Protein AF-A0A0D2AVP8-F1 (afdb_monomer)

Radius of gyration: 28.19 Å; Cα contacts (8 Å, |Δi|>4): 69; chains: 1; bounding box: 52×60×92 Å

Secondary structure (DSSP, 8-state):
-HHHHHHHHHHHHHHHHHHHHHHHHHHHHHHHTT-------SS--HHHHHHHHHHHHHHHHHHHHHHHGGGBPTTSS-----TT--SS-SSTTTTS------HHHHHHHHHHTPPBPP--HHHHHHHHHHHHHHHHHHHHHHHHHHHHHHHHHHHHHHHHHHHHHHHHHHHHHHHHHHHHHHHHHHHH------

Structure (mmCIF, N/CA/C/O backbone):
data_AF-A0A0D2AVP8-F1
#
_entry.id   AF-A0A0D2AVP8-F1
#
loop_
_atom_site.group_PDB
_atom_site.id
_atom_site.type_symbol
_atom_site.label_atom_id
_atom_site.label_alt_id
_atom_site.label_comp_id
_atom_site.label_asym_id
_atom_site.label_entity_id
_atom_site.label_seq_id
_atom_site.pdbx_PDB_ins_code
_atom_site.Cartn_x
_atom_site.Cartn_y
_atom_site.Cartn_z
_atom_site.occupancy
_atom_site.B_iso_or_equiv
_atom_site.auth_seq_id
_atom_site.auth_comp_id
_atom_site.auth_asym_id
_atom_site.auth_atom_id
_atom_site.pdbx_PDB_model_num
ATOM 1 N N . MET A 1 1 ? -10.005 7.333 13.919 1.00 68.12 1 MET A N 1
ATOM 2 C CA . MET A 1 1 ? -8.621 6.835 14.135 1.00 68.12 1 MET A CA 1
ATOM 3 C C . MET A 1 1 ? -8.500 5.366 13.749 1.00 68.12 1 MET A C 1
ATOM 5 O O . MET A 1 1 ? -7.744 5.089 12.833 1.00 68.12 1 MET A O 1
ATOM 9 N N . LEU A 1 2 ? -9.273 4.446 14.349 1.00 84.12 2 LEU A N 1
ATOM 10 C CA . LEU A 1 2 ? -9.348 3.046 13.882 1.00 84.12 2 LEU A CA 1
ATOM 11 C C . LEU A 1 2 ? -9.792 2.939 12.413 1.00 84.12 2 LEU A C 1
ATOM 13 O O . LEU A 1 2 ? -9.202 2.183 11.657 1.00 84.12 2 LEU A O 1
ATOM 17 N N . THR A 1 3 ? -10.739 3.782 11.997 1.00 85.25 3 THR A N 1
ATOM 18 C CA . THR A 1 3 ? -11.154 3.978 10.597 1.00 85.25 3 THR A CA 1
ATOM 19 C C . THR A 1 3 ? -9.988 4.269 9.654 1.00 85.25 3 THR A C 1
ATOM 21 O O . THR A 1 3 ? -9.894 3.672 8.591 1.00 85.25 3 THR A O 1
ATOM 24 N N . ASN A 1 4 ? -9.085 5.166 10.054 1.00 87.38 4 ASN A N 1
ATOM 25 C CA . ASN A 1 4 ? -7.966 5.599 9.220 1.00 87.38 4 ASN A CA 1
ATOM 26 C C . ASN A 1 4 ? -6.918 4.487 9.131 1.00 87.38 4 ASN A C 1
ATOM 28 O O . ASN A 1 4 ? -6.429 4.201 8.049 1.00 87.38 4 ASN A O 1
ATOM 32 N N . LEU A 1 5 ? -6.618 3.820 10.253 1.00 88.50 5 LEU A N 1
ATOM 33 C CA . LEU A 1 5 ? -5.702 2.676 10.274 1.00 88.50 5 LEU A CA 1
ATOM 34 C C . LEU A 1 5 ? -6.237 1.518 9.425 1.00 88.50 5 LEU A C 1
ATOM 36 O O . LEU A 1 5 ? -5.497 0.902 8.665 1.00 88.50 5 LEU A O 1
ATOM 40 N N . ARG A 1 6 ? -7.539 1.251 9.523 1.00 89.12 6 ARG A N 1
ATOM 41 C CA . ARG A 1 6 ? -8.232 0.289 8.676 1.00 89.12 6 ARG A CA 1
ATOM 42 C C . ARG A 1 6 ? -8.062 0.637 7.204 1.00 89.12 6 ARG A C 1
ATOM 44 O O . ARG A 1 6 ? -7.614 -0.204 6.435 1.00 89.12 6 ARG A O 1
ATOM 51 N N . GLN A 1 7 ? -8.414 1.864 6.833 1.00 88.31 7 GLN A N 1
ATOM 52 C CA . GLN A 1 7 ? -8.298 2.350 5.466 1.00 88.31 7 GLN A CA 1
ATOM 53 C C . GLN A 1 7 ? -6.861 2.195 4.950 1.00 88.31 7 GLN A C 1
ATOM 55 O O . GLN A 1 7 ? -6.675 1.531 3.936 1.00 88.31 7 GLN A O 1
ATOM 60 N N . ALA A 1 8 ? -5.862 2.664 5.703 1.00 88.69 8 ALA A N 1
ATOM 61 C CA . ALA A 1 8 ? -4.447 2.538 5.351 1.00 88.69 8 ALA A CA 1
ATOM 62 C C . ALA A 1 8 ? -4.025 1.075 5.113 1.00 88.69 8 ALA A C 1
ATOM 64 O O . ALA A 1 8 ?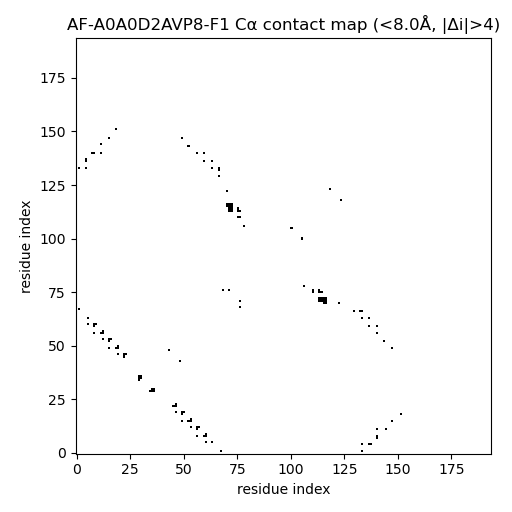 -3.432 0.755 4.089 1.00 88.69 8 ALA A O 1
ATOM 65 N N . LEU A 1 9 ? -4.403 0.143 5.997 1.00 90.56 9 LEU A N 1
ATOM 66 C CA . LEU A 1 9 ? -4.066 -1.280 5.844 1.00 90.56 9 LEU A CA 1
ATOM 67 C C . LEU A 1 9 ? -4.664 -1.909 4.575 1.00 90.56 9 LEU A C 1
ATOM 69 O O . LEU A 1 9 ? -3.997 -2.691 3.889 1.00 90.56 9 LEU A O 1
ATOM 73 N N . TYR A 1 10 ? -5.926 -1.601 4.264 1.00 89.50 10 TYR A N 1
ATOM 74 C CA . TYR A 1 10 ? -6.597 -2.148 3.082 1.00 89.50 10 TYR A CA 1
ATOM 75 C C . TYR A 1 10 ? -6.120 -1.483 1.785 1.00 89.50 10 TYR A C 1
ATOM 77 O O . TYR A 1 10 ? -5.926 -2.179 0.784 1.00 89.50 10 TYR A O 1
ATOM 85 N N . GLU A 1 11 ? -5.873 -0.173 1.804 1.00 90.00 11 GLU A N 1
ATOM 86 C CA . GLU A 1 11 ? -5.260 0.553 0.690 1.00 90.00 11 GLU A CA 1
ATOM 87 C C . GLU A 1 11 ? -3.859 0.017 0.396 1.00 90.00 11 GLU A C 1
ATOM 89 O O . GLU A 1 11 ? -3.554 -0.307 -0.754 1.00 90.00 11 GLU A O 1
ATOM 94 N N . GLU A 1 12 ? -3.034 -0.183 1.426 1.00 91.75 12 GLU A N 1
ATOM 95 C CA . GLU A 1 12 ? -1.684 -0.709 1.258 1.00 91.75 12 GLU A CA 1
ATOM 96 C C . GLU A 1 12 ? -1.692 -2.118 0.672 1.00 91.75 12 GLU A C 1
ATOM 98 O O . GLU A 1 12 ? -0.944 -2.421 -0.260 1.00 91.75 12 GLU A O 1
ATOM 103 N N . ARG A 1 13 ? -2.592 -2.983 1.148 1.00 89.94 13 ARG A N 1
ATOM 104 C CA . ARG A 1 13 ? -2.766 -4.323 0.579 1.00 89.94 13 ARG A CA 1
ATOM 105 C C . ARG A 1 13 ? -3.136 -4.268 -0.903 1.00 89.94 13 ARG A C 1
ATOM 107 O O . ARG A 1 13 ? -2.577 -5.029 -1.699 1.00 89.94 13 ARG A O 1
ATOM 114 N N . ALA A 1 14 ? -4.065 -3.391 -1.285 1.00 87.94 14 ALA A N 1
ATOM 115 C CA . ALA A 1 14 ? -4.450 -3.210 -2.682 1.00 87.94 14 ALA A CA 1
ATOM 116 C C . ALA A 1 14 ? -3.275 -2.680 -3.523 1.00 87.94 14 ALA A C 1
ATOM 118 O O . ALA A 1 14 ? -3.028 -3.167 -4.630 1.00 87.94 14 ALA A O 1
ATOM 119 N N . ASN A 1 15 ? -2.501 -1.740 -2.982 1.00 89.25 15 ASN A N 1
ATOM 120 C CA . ASN A 1 15 ? -1.328 -1.176 -3.643 1.00 89.25 15 ASN A CA 1
ATOM 121 C C . ASN A 1 15 ? -0.217 -2.213 -3.841 1.00 89.25 15 ASN A C 1
ATOM 123 O O . ASN A 1 15 ? 0.323 -2.317 -4.942 1.00 89.25 15 ASN A O 1
ATOM 127 N N . LEU A 1 16 ? 0.070 -3.046 -2.837 1.00 89.88 16 LEU A N 1
ATOM 128 C CA . LEU A 1 16 ? 1.020 -4.155 -2.965 1.00 89.88 16 LEU A CA 1
ATOM 129 C C . LEU A 1 16 ? 0.557 -5.182 -4.003 1.00 89.88 16 LEU A C 1
ATOM 131 O O . LEU A 1 16 ? 1.370 -5.675 -4.787 1.00 89.88 16 LEU A O 1
ATOM 135 N N . ARG A 1 17 ? -0.750 -5.468 -4.085 1.00 88.88 17 ARG A N 1
ATOM 136 C CA . ARG A 1 17 ? -1.303 -6.338 -5.137 1.00 88.88 17 ARG A CA 1
ATOM 137 C C . ARG A 1 17 ? -1.048 -5.754 -6.529 1.00 88.88 17 ARG A C 1
ATOM 139 O O . ARG A 1 17 ? -0.580 -6.480 -7.408 1.00 88.88 17 ARG A O 1
ATOM 146 N N . ARG A 1 18 ? -1.302 -4.456 -6.726 1.00 88.31 18 ARG A N 1
ATOM 147 C CA . ARG A 1 18 ? -1.018 -3.758 -7.994 1.00 88.31 18 ARG A CA 1
ATOM 148 C C . ARG A 1 18 ? 0.476 -3.772 -8.323 1.00 88.31 18 ARG A C 1
ATOM 150 O O . ARG A 1 18 ? 0.836 -4.112 -9.447 1.00 88.31 18 ARG A O 1
ATOM 157 N N . ALA A 1 19 ? 1.341 -3.487 -7.349 1.00 87.06 19 ALA A N 1
ATOM 158 C CA . ALA A 1 19 ? 2.793 -3.495 -7.528 1.00 87.06 19 ALA A CA 1
ATOM 159 C C . ALA A 1 19 ? 3.303 -4.877 -7.973 1.00 87.06 19 ALA A C 1
ATOM 161 O O . ALA A 1 19 ? 4.016 -4.991 -8.970 1.00 87.06 19 ALA A O 1
ATOM 162 N N . ARG A 1 20 ? 2.853 -5.954 -7.319 1.00 87.50 20 ARG A N 1
ATOM 163 C CA . ARG A 1 20 ? 3.204 -7.330 -7.712 1.00 87.50 20 ARG A CA 1
ATOM 164 C C . ARG A 1 20 ? 2.698 -7.688 -9.106 1.00 87.50 20 ARG A C 1
ATOM 166 O O . ARG A 1 20 ? 3.415 -8.309 -9.889 1.00 87.50 20 ARG A O 1
ATOM 173 N N . GLN A 1 21 ? 1.478 -7.274 -9.454 1.00 87.75 21 GLN A N 1
ATOM 174 C CA . GLN A 1 21 ? 0.949 -7.473 -10.804 1.00 87.75 21 GLN A CA 1
ATOM 175 C C . GLN A 1 21 ? 1.786 -6.745 -11.862 1.00 87.75 21 GLN A C 1
ATOM 177 O O . GLN A 1 21 ? 2.032 -7.317 -12.923 1.00 87.75 21 GLN A O 1
ATOM 182 N N . GLN A 1 22 ? 2.262 -5.530 -11.581 1.00 85.62 22 GLN A N 1
ATOM 183 C CA . GLN A 1 22 ? 3.148 -4.791 -12.483 1.00 85.62 22 GLN A CA 1
ATOM 184 C C . GLN A 1 22 ? 4.495 -5.500 -12.668 1.00 85.62 22 GLN A C 1
ATOM 186 O O . GLN A 1 22 ? 4.909 -5.706 -13.810 1.00 85.62 22 GLN A O 1
ATOM 191 N N . VAL A 1 23 ? 5.138 -5.946 -11.582 1.00 84.62 23 VAL A N 1
ATOM 192 C CA . VAL A 1 23 ? 6.396 -6.717 -11.644 1.00 84.62 23 VAL A CA 1
ATOM 193 C C . VAL A 1 23 ? 6.208 -7.994 -12.470 1.00 84.62 23 VAL A C 1
ATOM 195 O O . VAL A 1 23 ? 6.986 -8.272 -13.386 1.00 84.62 23 VAL A O 1
ATOM 198 N N . LYS A 1 24 ? 5.119 -8.733 -12.230 1.00 85.25 24 LYS A N 1
ATOM 199 C CA . LYS A 1 24 ? 4.789 -9.954 -12.977 1.00 85.25 24 LYS A CA 1
ATOM 200 C C . LYS A 1 24 ? 4.536 -9.684 -14.462 1.00 85.25 24 LYS A C 1
ATOM 202 O O . LYS A 1 24 ? 5.006 -10.448 -15.304 1.00 85.25 24 LYS A O 1
ATOM 207 N N . ARG A 1 25 ? 3.801 -8.616 -14.796 1.00 85.12 25 ARG A N 1
ATOM 208 C CA . ARG A 1 25 ? 3.546 -8.207 -16.188 1.00 85.12 25 ARG A CA 1
ATOM 209 C C . ARG A 1 25 ? 4.851 -7.881 -16.907 1.00 85.12 25 ARG A C 1
ATOM 211 O O . ARG A 1 25 ? 5.084 -8.429 -17.976 1.00 85.12 25 ARG A O 1
ATOM 218 N N . ARG A 1 26 ? 5.737 -7.093 -16.290 1.00 79.12 26 ARG A N 1
ATOM 219 C CA . ARG A 1 26 ? 7.045 -6.755 -16.876 1.00 79.12 26 ARG A CA 1
ATOM 220 C C . ARG A 1 26 ? 7.910 -7.981 -17.118 1.00 79.12 26 ARG A C 1
ATOM 222 O O . ARG A 1 26 ? 8.467 -8.116 -18.198 1.00 79.12 26 ARG A O 1
ATOM 229 N N . ARG A 1 27 ? 7.969 -8.906 -16.155 1.00 79.44 27 ARG A N 1
ATOM 230 C CA . ARG A 1 27 ? 8.726 -10.154 -16.316 1.00 79.44 27 ARG A CA 1
ATOM 231 C C . ARG A 1 27 ? 8.221 -10.984 -17.500 1.00 79.44 27 ARG A C 1
ATOM 233 O O . ARG A 1 27 ? 9.027 -11.546 -18.230 1.00 79.44 27 ARG A O 1
ATOM 240 N N . ARG A 1 28 ? 6.901 -11.034 -17.711 1.00 81.44 28 ARG A N 1
ATOM 241 C CA . ARG A 1 28 ? 6.303 -11.702 -18.880 1.00 81.44 28 ARG A CA 1
ATOM 242 C C . ARG A 1 28 ? 6.656 -10.992 -20.187 1.00 81.44 28 ARG A C 1
ATOM 244 O O . ARG A 1 28 ? 7.004 -11.662 -21.148 1.00 81.44 28 ARG A O 1
ATOM 251 N N . SER A 1 29 ? 6.602 -9.661 -20.210 1.00 80.44 29 SER A N 1
ATOM 252 C CA . SER A 1 29 ? 6.972 -8.867 -21.387 1.00 80.44 29 SER A CA 1
ATOM 253 C C . SER A 1 29 ? 8.456 -8.996 -21.747 1.00 80.44 29 SER A C 1
ATOM 255 O O . SER A 1 29 ? 8.767 -9.115 -22.925 1.00 80.44 29 SER A O 1
ATOM 257 N N . ALA A 1 30 ? 9.354 -9.024 -20.758 1.00 75.06 30 ALA A N 1
ATOM 258 C CA . ALA A 1 30 ? 10.784 -9.254 -20.976 1.00 75.06 30 ALA A CA 1
ATOM 259 C C . ALA A 1 30 ? 11.050 -10.666 -21.524 1.00 75.06 30 ALA A C 1
ATOM 261 O O . ALA A 1 30 ? 11.734 -10.822 -22.529 1.00 75.06 30 ALA A O 1
ATOM 262 N N . ALA A 1 31 ? 10.411 -11.689 -20.939 1.00 77.06 31 ALA A N 1
ATOM 263 C CA . ALA A 1 31 ? 10.517 -13.064 -21.427 1.00 77.06 31 ALA A CA 1
ATOM 264 C C . ALA A 1 31 ? 10.020 -13.223 -22.877 1.00 77.06 31 ALA A C 1
ATOM 266 O O . ALA A 1 31 ? 10.628 -13.951 -23.654 1.00 77.06 31 ALA A O 1
ATOM 267 N N . ALA A 1 32 ? 8.944 -12.524 -23.258 1.00 78.12 32 ALA A N 1
ATOM 268 C CA . ALA A 1 32 ? 8.399 -12.567 -24.616 1.00 78.12 32 ALA A CA 1
ATOM 269 C C . ALA A 1 32 ? 9.306 -11.899 -25.667 1.00 78.12 32 ALA A C 1
ATOM 271 O O . ALA A 1 32 ? 9.251 -12.270 -26.834 1.00 78.12 32 ALA A O 1
ATOM 272 N N . LYS A 1 33 ? 10.142 -10.932 -25.270 1.00 78.00 33 LYS A N 1
ATOM 273 C CA . LYS A 1 33 ? 11.074 -10.233 -26.170 1.00 78.00 33 LYS A CA 1
ATOM 274 C C . LYS A 1 33 ? 12.378 -10.995 -26.420 1.00 78.00 33 LYS A C 1
ATOM 276 O O . LYS A 1 33 ? 13.247 -10.477 -27.108 1.00 78.00 33 LYS A O 1
ATOM 281 N N . GLY A 1 34 ? 12.551 -12.187 -25.842 1.00 65.12 34 GLY A N 1
ATOM 282 C CA . GLY A 1 34 ? 13.815 -12.924 -25.934 1.00 65.12 34 GLY A CA 1
ATOM 283 C C . GLY A 1 34 ? 14.974 -12.251 -25.189 1.00 65.12 34 GLY A C 1
ATOM 284 O O . GLY A 1 34 ? 16.080 -12.786 -25.183 1.00 65.12 34 GLY A O 1
ATOM 285 N N . GLU A 1 35 ? 14.718 -11.133 -24.497 1.00 61.59 35 GLU A N 1
ATOM 286 C CA . GLU A 1 35 ? 15.593 -10.565 -23.476 1.00 61.59 35 GLU A CA 1
ATOM 287 C C . GLU A 1 35 ? 15.554 -11.500 -22.265 1.00 61.59 35 GLU A C 1
ATOM 289 O O . GLU A 1 35 ? 14.894 -11.262 -21.248 1.00 61.59 35 GLU A O 1
ATOM 294 N N . GLY A 1 36 ? 16.229 -12.640 -22.403 1.00 52.44 36 GLY A N 1
ATOM 295 C CA . GLY A 1 36 ? 16.575 -13.479 -21.279 1.00 52.44 36 GLY A CA 1
ATOM 296 C C . GLY A 1 36 ? 17.330 -12.606 -20.292 1.00 52.44 36 GLY A C 1
ATOM 297 O O . GLY A 1 36 ? 18.473 -12.231 -20.539 1.00 52.44 36 GLY A O 1
ATOM 298 N N . LEU A 1 37 ? 16.684 -12.262 -19.177 1.00 57.28 37 LEU A N 1
ATOM 299 C CA . LEU A 1 37 ? 17.370 -11.762 -17.995 1.00 57.28 37 LEU A CA 1
ATOM 300 C C . LEU A 1 37 ? 18.316 -12.878 -17.548 1.00 57.28 37 LEU A C 1
ATOM 302 O O . LEU A 1 37 ? 17.935 -13.782 -16.802 1.00 57.28 37 LEU A O 1
ATOM 306 N N . GLY A 1 38 ? 19.525 -12.843 -18.105 1.00 45.25 38 GLY A N 1
ATOM 307 C CA . GLY A 1 38 ? 20.636 -13.685 -17.727 1.00 45.25 38 GLY A CA 1
ATOM 308 C C . GLY A 1 38 ? 20.841 -13.582 -16.225 1.00 45.25 38 GLY A C 1
ATOM 309 O O . GLY A 1 38 ? 20.870 -12.494 -15.652 1.00 45.25 38 GLY A O 1
ATOM 310 N N . GLY A 1 39 ? 20.962 -14.745 -15.597 1.00 45.44 39 GLY A N 1
ATOM 311 C CA . GLY A 1 39 ? 21.278 -14.854 -14.188 1.00 45.44 39 GLY A CA 1
ATOM 312 C C . GLY A 1 39 ? 20.055 -14.701 -13.299 1.00 45.44 39 GLY A C 1
ATOM 313 O O . GLY A 1 39 ? 19.595 -13.606 -12.979 1.00 45.44 39 GLY A O 1
ATOM 314 N N . ARG A 1 40 ? 19.611 -15.841 -12.775 1.00 49.25 40 ARG A N 1
ATOM 315 C CA . ARG A 1 40 ? 19.059 -15.948 -11.427 1.00 49.25 40 ARG A CA 1
ATOM 316 C C . ARG A 1 40 ? 20.081 -15.305 -10.472 1.00 49.25 40 ARG A C 1
ATOM 318 O O . ARG A 1 40 ? 20.957 -15.994 -9.970 1.00 49.25 40 ARG A O 1
ATOM 325 N N . ARG A 1 41 ? 20.053 -13.974 -10.317 1.00 50.19 41 ARG A N 1
ATOM 326 C CA . ARG A 1 41 ? 20.902 -13.268 -9.354 1.00 50.19 41 ARG A CA 1
ATOM 327 C C . ARG A 1 41 ? 20.524 -13.800 -7.982 1.00 50.19 41 ARG A C 1
ATOM 329 O O . ARG A 1 41 ? 19.370 -13.713 -7.574 1.00 50.19 41 ARG A O 1
ATOM 336 N N . GLU A 1 42 ? 21.503 -14.406 -7.339 1.00 51.62 42 GLU A N 1
ATOM 337 C CA . GLU A 1 42 ? 21.474 -14.936 -5.986 1.00 51.62 42 GLU A CA 1
ATOM 338 C C . GLU A 1 42 ? 21.243 -13.758 -5.020 1.00 51.62 42 GLU A C 1
ATOM 340 O O . GLU A 1 42 ? 22.165 -13.092 -4.565 1.00 51.62 42 GLU A O 1
ATOM 345 N N . GLY A 1 43 ? 19.979 -13.374 -4.834 1.00 55.53 43 GLY A N 1
ATOM 346 C CA . GLY A 1 43 ? 19.568 -12.204 -4.060 1.00 55.53 43 GLY A CA 1
ATOM 347 C C . GLY A 1 43 ? 18.045 -12.080 -4.008 1.00 55.53 43 GLY A C 1
ATOM 348 O O . GLY A 1 43 ? 17.350 -12.637 -4.859 1.00 55.53 43 GLY A O 1
ATOM 349 N N . LEU A 1 44 ? 17.513 -11.368 -3.003 1.00 64.62 44 LEU A N 1
ATOM 350 C CA . LEU A 1 44 ? 16.068 -11.131 -2.882 1.00 64.62 44 LEU A CA 1
ATOM 351 C C . LEU A 1 44 ? 15.537 -10.479 -4.161 1.00 64.62 44 LEU A C 1
ATOM 353 O O . LEU A 1 44 ? 15.929 -9.360 -4.505 1.00 64.62 44 LEU A O 1
ATOM 357 N N . THR A 1 45 ? 14.616 -11.151 -4.851 1.00 76.19 45 THR A N 1
ATOM 358 C CA . THR A 1 45 ? 13.969 -10.543 -6.009 1.00 76.19 45 THR A CA 1
ATOM 359 C C . THR A 1 45 ? 12.972 -9.473 -5.545 1.00 76.19 45 THR A C 1
ATOM 361 O O . THR A 1 45 ? 12.433 -9.556 -4.436 1.00 76.19 45 THR A O 1
ATOM 364 N N . PRO A 1 46 ? 12.659 -8.466 -6.382 1.00 75.88 46 PRO A N 1
ATOM 365 C CA . PRO A 1 46 ? 11.616 -7.493 -6.060 1.00 75.88 46 PRO A CA 1
ATOM 366 C C . PRO A 1 46 ? 10.259 -8.142 -5.739 1.00 75.88 46 PRO A C 1
ATOM 368 O O . PRO A 1 46 ? 9.506 -7.618 -4.923 1.00 75.88 46 PRO A O 1
ATOM 371 N N . ASP A 1 47 ? 9.946 -9.296 -6.342 1.00 81.62 47 ASP A N 1
ATOM 372 C CA . ASP A 1 47 ? 8.711 -10.037 -6.048 1.00 81.62 47 ASP A CA 1
ATOM 373 C C . ASP A 1 47 ? 8.757 -10.703 -4.664 1.00 81.62 47 ASP A C 1
ATOM 375 O O . ASP A 1 47 ? 7.750 -10.689 -3.958 1.00 81.62 47 ASP A O 1
ATOM 379 N N . ASP A 1 48 ? 9.922 -11.194 -4.225 1.00 85.31 48 ASP A N 1
ATOM 380 C CA . ASP A 1 48 ? 10.099 -11.743 -2.872 1.00 85.31 48 ASP A CA 1
ATOM 381 C C . ASP A 1 48 ? 9.931 -10.651 -1.809 1.00 85.31 48 ASP A C 1
ATOM 383 O O . ASP A 1 48 ? 9.214 -10.840 -0.825 1.00 85.31 48 ASP A O 1
ATOM 387 N N . ALA A 1 49 ? 10.522 -9.472 -2.037 1.00 86.62 49 ALA A N 1
ATOM 388 C CA . ALA A 1 49 ? 10.382 -8.324 -1.144 1.00 86.62 49 ALA A CA 1
ATOM 389 C C . ALA A 1 49 ? 8.920 -7.851 -1.046 1.00 86.62 49 ALA A C 1
ATOM 391 O O . ALA A 1 49 ? 8.389 -7.683 0.055 1.00 86.62 49 ALA A O 1
ATOM 392 N N . LEU A 1 50 ? 8.233 -7.692 -2.183 1.00 88.88 50 LEU A N 1
ATOM 393 C CA . LEU A 1 50 ? 6.812 -7.328 -2.213 1.00 88.88 50 LEU A CA 1
ATOM 394 C C . LEU A 1 50 ? 5.916 -8.434 -1.632 1.00 88.88 50 LEU A C 1
ATOM 396 O O . LEU A 1 50 ? 4.882 -8.143 -1.027 1.00 88.88 50 LEU A O 1
ATOM 400 N N . GLY A 1 51 ? 6.298 -9.701 -1.795 1.00 88.75 51 GLY A N 1
ATOM 401 C CA . GLY A 1 51 ? 5.643 -10.850 -1.177 1.00 88.75 51 GLY A CA 1
ATOM 402 C C . GLY A 1 51 ? 5.741 -10.814 0.347 1.00 88.75 51 GLY A C 1
ATOM 403 O O . GLY A 1 51 ? 4.719 -10.929 1.026 1.00 88.75 51 GLY A O 1
ATOM 404 N N . ALA A 1 52 ? 6.937 -10.566 0.880 1.00 90.88 52 ALA A N 1
ATOM 405 C CA . ALA A 1 52 ? 7.173 -10.410 2.312 1.00 90.88 52 ALA A CA 1
ATOM 406 C C . ALA A 1 52 ? 6.385 -9.225 2.894 1.00 90.88 52 ALA A C 1
ATOM 408 O O . ALA A 1 52 ? 5.697 -9.385 3.902 1.00 90.88 52 ALA A O 1
ATOM 409 N N . MET A 1 53 ? 6.393 -8.065 2.220 1.00 92.19 53 MET A N 1
ATOM 410 C CA . MET A 1 53 ? 5.562 -6.915 2.607 1.00 92.19 53 MET A CA 1
ATOM 411 C C . MET A 1 53 ? 4.071 -7.262 2.586 1.00 92.19 53 MET A C 1
ATOM 413 O O . MET A 1 53 ? 3.342 -6.922 3.513 1.00 92.19 53 MET A O 1
ATOM 417 N N . SER A 1 54 ? 3.607 -7.983 1.561 1.00 91.69 54 SER A N 1
ATOM 418 C CA . SER A 1 54 ? 2.207 -8.402 1.456 1.00 91.69 54 SER A CA 1
ATOM 419 C C . SER A 1 54 ? 1.794 -9.334 2.594 1.00 91.69 54 SER A C 1
ATOM 421 O O . SER A 1 54 ? 0.671 -9.212 3.082 1.00 91.69 54 SER A O 1
ATOM 423 N N . ASN A 1 55 ? 2.668 -10.248 3.014 1.00 92.56 55 ASN A N 1
ATOM 424 C CA . ASN A 1 55 ? 2.409 -11.125 4.154 1.00 92.56 55 ASN A CA 1
ATOM 425 C C . ASN A 1 55 ? 2.398 -10.334 5.466 1.00 92.56 55 ASN A C 1
ATOM 427 O O . ASN A 1 55 ? 1.462 -10.481 6.245 1.00 92.56 55 ASN A O 1
ATOM 431 N N . ALA A 1 56 ? 3.340 -9.405 5.648 1.00 94.44 56 ALA A N 1
ATOM 432 C CA . ALA A 1 56 ? 3.352 -8.516 6.805 1.00 94.44 56 ALA A CA 1
ATOM 433 C C . ALA A 1 56 ? 2.061 -7.682 6.906 1.00 94.44 56 ALA A C 1
ATOM 435 O O . ALA A 1 56 ? 1.476 -7.584 7.980 1.00 94.44 56 ALA A O 1
ATOM 436 N N . VAL A 1 57 ? 1.550 -7.144 5.790 1.00 93.06 57 VAL A N 1
ATOM 437 C CA . VAL A 1 57 ? 0.260 -6.430 5.776 1.00 93.06 57 VAL A CA 1
ATOM 438 C C . VAL A 1 57 ? -0.907 -7.352 6.129 1.00 93.06 57 VAL A C 1
ATOM 440 O O . VAL A 1 57 ? -1.791 -6.944 6.880 1.00 93.06 57 VAL A O 1
ATOM 443 N N . LYS A 1 58 ? -0.917 -8.609 5.665 1.00 91.38 58 LYS A N 1
ATOM 444 C CA . LYS A 1 58 ? -1.938 -9.587 6.081 1.00 91.38 58 LYS A CA 1
ATOM 445 C C . LYS A 1 58 ? -1.902 -9.833 7.589 1.00 91.38 58 LYS A C 1
ATOM 447 O O . LYS A 1 58 ? -2.957 -9.851 8.221 1.00 91.38 58 LYS A O 1
ATOM 452 N N . ASP A 1 59 ? -0.716 -9.983 8.166 1.00 93.00 59 ASP A N 1
ATOM 453 C CA . ASP A 1 59 ? -0.562 -10.194 9.606 1.00 93.00 59 ASP A CA 1
ATOM 454 C C . ASP A 1 59 ? -0.964 -8.954 10.410 1.00 93.00 59 ASP A C 1
ATOM 456 O O . ASP A 1 59 ? -1.673 -9.075 11.410 1.00 93.00 59 ASP A O 1
ATOM 460 N N . MET A 1 60 ? -0.639 -7.753 9.923 1.00 93.25 60 MET A N 1
ATOM 461 C CA . MET A 1 60 ? -1.120 -6.501 10.511 1.00 93.25 60 MET A CA 1
ATOM 462 C C . MET A 1 60 ? -2.641 -6.363 10.425 1.00 93.25 60 MET A C 1
ATOM 464 O O . MET A 1 60 ? -3.252 -5.921 11.392 1.00 93.25 60 MET A O 1
ATOM 468 N N . ILE A 1 61 ? -3.279 -6.787 9.327 1.00 90.88 61 ILE A N 1
ATOM 469 C CA . ILE A 1 61 ? -4.746 -6.834 9.221 1.00 90.88 61 ILE A CA 1
ATOM 470 C C . ILE A 1 61 ? -5.321 -7.806 10.254 1.00 90.88 61 ILE A C 1
ATOM 472 O O . ILE A 1 61 ? -6.286 -7.464 10.933 1.00 90.88 61 ILE A O 1
ATOM 476 N N . ARG A 1 62 ? -4.734 -8.997 10.431 1.00 90.44 62 ARG A N 1
ATOM 477 C CA . ARG A 1 62 ? -5.178 -9.953 11.464 1.00 90.44 62 ARG A CA 1
ATOM 478 C C . ARG A 1 62 ? -5.042 -9.366 12.872 1.00 90.44 62 ARG A C 1
ATOM 480 O O . ARG A 1 62 ? -5.979 -9.468 13.661 1.00 90.44 62 ARG A O 1
ATOM 487 N N . ALA A 1 63 ? -3.919 -8.720 13.174 1.00 90.88 63 ALA A N 1
ATOM 488 C CA . ALA A 1 63 ? -3.695 -8.045 14.451 1.00 90.88 63 ALA A CA 1
ATOM 489 C C . ALA A 1 63 ? -4.674 -6.877 14.656 1.00 90.88 63 ALA A C 1
ATOM 491 O O . ALA A 1 63 ? -5.248 -6.716 15.733 1.00 90.88 63 ALA A O 1
ATOM 492 N N . PHE A 1 64 ? -4.927 -6.099 13.605 1.00 91.69 64 PHE A N 1
ATOM 493 C CA . PHE A 1 64 ? -5.891 -5.009 13.621 1.00 91.69 64 PHE A CA 1
ATOM 494 C C . PHE A 1 64 ? -7.313 -5.510 13.882 1.00 91.69 64 PHE A C 1
ATOM 496 O O . PHE A 1 64 ? -7.993 -4.937 14.727 1.00 91.69 64 PHE A O 1
ATOM 503 N N . LYS A 1 65 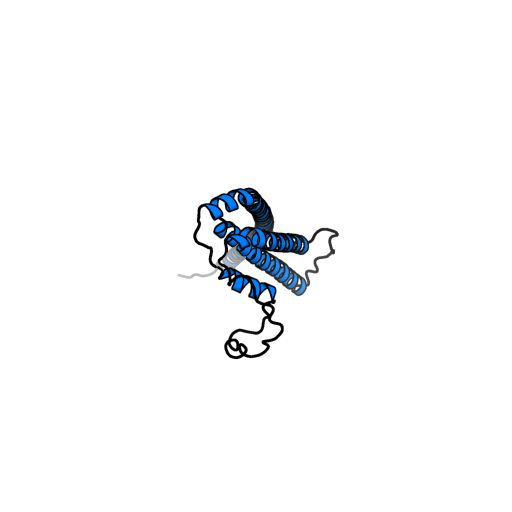? -7.735 -6.624 13.264 1.00 88.62 65 LYS A N 1
ATOM 504 C CA . LYS A 1 65 ? -9.044 -7.250 13.526 1.00 88.62 65 LYS A CA 1
ATOM 505 C C . LYS A 1 65 ? -9.236 -7.563 15.016 1.00 88.62 65 LYS A C 1
ATOM 507 O O . LYS A 1 65 ? -10.314 -7.338 15.555 1.00 88.62 65 LYS A O 1
ATOM 512 N N . GLN A 1 66 ? -8.189 -8.003 15.719 1.00 89.44 66 GLN A N 1
ATOM 513 C CA . GLN A 1 66 ? -8.250 -8.247 17.169 1.00 89.44 66 GLN A CA 1
ATOM 514 C C . GLN A 1 66 ? -8.399 -6.954 17.984 1.00 89.44 66 GLN A C 1
ATOM 516 O O . GLN A 1 66 ? -9.112 -6.934 18.986 1.00 89.44 66 GLN A O 1
ATOM 521 N N . VAL A 1 67 ? -7.734 -5.878 17.555 1.00 90.88 67 VAL A N 1
ATOM 522 C CA . VAL A 1 67 ? -7.833 -4.550 18.178 1.00 90.88 67 VAL A CA 1
ATOM 523 C C . VAL A 1 67 ? -9.196 -3.905 17.910 1.00 90.88 67 VAL A C 1
ATOM 525 O O . VAL A 1 67 ? -9.729 -3.218 18.779 1.00 90.88 67 VAL A O 1
ATOM 528 N N . GLU A 1 68 ? -9.763 -4.119 16.724 1.00 89.62 68 GLU A N 1
ATOM 529 C CA . GLU A 1 68 ? -11.014 -3.505 16.275 1.00 89.62 68 GLU A CA 1
ATOM 530 C C . GLU A 1 68 ? -12.253 -4.221 16.826 1.00 89.62 68 GLU A C 1
ATOM 532 O O . GLU A 1 68 ? -13.221 -3.551 17.183 1.00 89.62 68 GLU A O 1
ATOM 537 N N . LYS A 1 69 ? -12.196 -5.552 16.992 1.00 86.81 69 LYS A N 1
ATOM 538 C CA . LYS A 1 69 ? -13.305 -6.408 17.453 1.00 86.81 69 LYS A CA 1
ATOM 539 C C . LYS A 1 69 ? -14.161 -5.825 18.591 1.00 86.81 69 LYS A C 1
ATOM 541 O O . LYS A 1 69 ? -15.380 -5.803 18.449 1.00 86.81 69 LYS A O 1
ATOM 546 N N . PRO A 1 70 ? -13.612 -5.316 19.712 1.00 87.31 70 PRO A N 1
ATOM 547 C CA . PRO A 1 70 ? -14.458 -4.838 20.807 1.00 87.31 70 PRO A CA 1
ATOM 548 C C . PRO A 1 70 ? -15.184 -3.511 20.513 1.00 87.31 70 PRO A C 1
ATOM 550 O O . PRO A 1 70 ? -16.041 -3.086 21.290 1.00 87.31 70 PRO A O 1
ATOM 553 N N . PHE A 1 71 ? -14.846 -2.839 19.411 1.00 86.69 71 PHE A N 1
ATOM 554 C CA . PHE A 1 71 ? -15.482 -1.601 18.964 1.00 86.69 71 PHE A CA 1
ATOM 555 C C . PHE A 1 71 ? -16.556 -1.835 17.895 1.00 86.69 71 PHE A C 1
ATOM 557 O O . PHE A 1 71 ? -17.267 -0.890 17.553 1.00 86.69 71 PHE A O 1
ATOM 564 N N . LEU A 1 72 ? -16.703 -3.057 17.383 1.00 85.88 72 LEU A N 1
ATOM 565 C CA . LEU A 1 72 ? -17.665 -3.416 16.339 1.00 85.88 72 LEU A CA 1
ATOM 566 C C . LEU A 1 72 ? -18.985 -3.901 16.945 1.00 85.88 72 LEU A C 1
ATOM 568 O O . LEU A 1 72 ? -19.000 -4.460 18.043 1.00 85.88 72 LEU A O 1
ATOM 572 N N . VAL A 1 73 ? -20.112 -3.615 16.287 1.00 82.00 73 VAL A N 1
ATOM 573 C CA . VAL A 1 73 ? -21.456 -4.024 16.743 1.00 82.00 73 VAL A CA 1
ATOM 574 C C . VAL A 1 73 ? -21.567 -5.556 16.744 1.00 82.00 73 VAL A C 1
ATOM 576 O O . VAL A 1 73 ? -21.245 -6.190 15.742 1.00 82.00 73 VAL A O 1
ATOM 579 N N . ASP A 1 74 ? -22.028 -6.146 17.858 1.00 68.19 74 ASP A N 1
ATOM 580 C CA . ASP A 1 74 ? -22.240 -7.599 17.961 1.00 68.19 74 ASP A CA 1
ATOM 581 C C . ASP A 1 74 ? -23.199 -8.072 16.859 1.00 68.19 74 ASP A C 1
ATOM 583 O O . ASP A 1 74 ? -24.283 -7.513 16.693 1.00 68.19 74 ASP A O 1
ATOM 587 N N . GLY A 1 75 ? -22.798 -9.104 16.113 1.00 55.91 75 GLY A N 1
ATOM 588 C CA . GLY A 1 75 ? -23.647 -9.763 15.113 1.00 55.91 75 GLY A CA 1
ATOM 589 C C . GLY A 1 75 ? -23.277 -9.536 13.644 1.00 55.91 75 GLY A C 1
ATOM 590 O O . GLY A 1 75 ? -23.905 -10.154 12.791 1.00 55.91 75 GLY A O 1
ATOM 591 N N . LEU A 1 76 ? -22.263 -8.717 13.332 1.00 53.88 76 LEU A N 1
ATOM 592 C CA . LEU A 1 76 ? -21.775 -8.530 11.950 1.00 53.88 76 LEU A CA 1
ATOM 593 C C . LEU A 1 76 ? -20.414 -9.190 11.658 1.00 53.88 76 LEU A C 1
ATOM 595 O O . LEU A 1 76 ? -20.049 -9.317 10.493 1.00 53.88 76 LEU A O 1
ATOM 599 N N . ASP A 1 77 ? -19.671 -9.616 12.684 1.00 47.56 77 ASP A N 1
ATOM 600 C CA . ASP A 1 77 ? -18.251 -9.990 12.543 1.00 47.56 77 ASP A CA 1
ATOM 601 C C . ASP A 1 77 ? -17.956 -11.482 12.391 1.00 47.56 77 ASP A C 1
ATOM 603 O O . ASP A 1 77 ? -16.804 -11.850 12.158 1.00 47.56 77 ASP A O 1
ATOM 607 N N . GLU A 1 78 ? -18.953 -12.356 12.490 1.00 47.97 78 GLU A N 1
ATOM 608 C CA . GLU A 1 78 ? -18.742 -13.756 12.142 1.00 47.97 78 GLU A CA 1
ATOM 609 C C . GLU A 1 78 ? -19.436 -14.078 10.823 1.00 47.97 78 GLU A C 1
ATOM 611 O O . GLU A 1 78 ? -20.671 -14.117 10.783 1.00 47.97 78 GLU A O 1
ATOM 616 N N . PRO A 1 79 ? -18.687 -14.433 9.758 1.00 48.41 79 PRO A N 1
ATOM 617 C CA . PRO A 1 79 ? -19.207 -15.431 8.851 1.00 48.41 79 PRO A CA 1
ATOM 618 C C . PRO A 1 79 ? -19.377 -16.673 9.719 1.00 48.41 79 PRO A C 1
ATOM 620 O O . PRO A 1 79 ? -18.415 -17.395 9.991 1.00 48.41 79 PRO A O 1
ATOM 623 N N . ARG A 1 80 ? -20.592 -16.877 10.246 1.00 48.50 80 ARG A N 1
ATOM 624 C CA . ARG A 1 80 ? -20.984 -18.153 10.831 1.00 48.50 80 ARG A CA 1
ATOM 625 C C . ARG A 1 80 ? -20.544 -19.189 9.811 1.00 48.50 80 ARG A C 1
ATOM 627 O O . ARG A 1 80 ? -21.124 -19.267 8.732 1.00 48.50 80 ARG A O 1
ATOM 634 N N . ARG A 1 81 ? -19.510 -19.964 10.141 1.00 46.50 81 ARG A N 1
ATOM 635 C CA . ARG A 1 81 ? -19.152 -21.189 9.431 1.00 46.50 81 ARG A CA 1
ATOM 636 C C . ARG A 1 81 ? -20.289 -22.184 9.666 1.00 46.50 81 ARG A C 1
ATOM 638 O O . ARG A 1 81 ? -20.131 -23.171 10.376 1.00 46.50 81 ARG A O 1
ATOM 645 N N . ARG A 1 82 ? -21.473 -21.899 9.118 1.00 42.47 82 ARG A N 1
ATOM 646 C CA . ARG A 1 82 ? -22.529 -22.879 8.921 1.00 42.47 82 ARG A CA 1
ATOM 647 C C . ARG A 1 82 ? -22.049 -23.750 7.779 1.00 42.47 82 ARG A C 1
ATOM 649 O O . ARG A 1 82 ? -22.288 -23.494 6.608 1.00 42.47 82 ARG A O 1
ATOM 656 N N . ARG A 1 83 ? -21.298 -24.769 8.176 1.00 45.94 83 ARG A N 1
ATOM 657 C CA . ARG A 1 83 ? -21.076 -26.007 7.441 1.00 45.94 83 ARG A CA 1
ATOM 658 C C . ARG A 1 83 ? -22.465 -26.619 7.183 1.00 45.94 83 ARG A C 1
ATOM 660 O O . ARG A 1 83 ? -22.903 -27.443 7.972 1.00 45.94 83 ARG A O 1
ATOM 667 N N . GLY A 1 84 ? -23.211 -26.105 6.202 1.00 40.53 84 GLY A N 1
ATOM 668 C CA . GLY A 1 84 ? -24.609 -26.501 5.999 1.00 40.53 84 GLY A CA 1
ATOM 669 C C . GLY A 1 84 ? -25.345 -25.864 4.817 1.00 40.53 84 GLY A C 1
ATOM 670 O O . GLY A 1 84 ? -25.988 -26.601 4.087 1.00 40.53 84 GLY A O 1
ATOM 671 N N . ASP A 1 85 ? -25.229 -24.557 4.563 1.00 40.97 85 ASP A N 1
ATOM 672 C CA . ASP A 1 85 ? -26.021 -23.918 3.493 1.00 40.97 85 ASP A CA 1
ATOM 673 C C . ASP A 1 85 ? -25.229 -23.853 2.184 1.00 40.97 85 ASP A C 1
ATOM 675 O O . ASP A 1 85 ? -24.540 -22.878 1.887 1.00 40.97 85 ASP A O 1
ATOM 679 N N . ARG A 1 86 ? -25.293 -24.945 1.415 1.00 43.12 86 ARG A N 1
ATOM 680 C CA . ARG A 1 86 ? -24.751 -25.038 0.048 1.00 43.12 86 ARG A CA 1
ATOM 681 C C . ARG A 1 86 ? -25.759 -24.589 -1.020 1.00 43.12 86 ARG A C 1
ATOM 683 O O . ARG A 1 86 ? -25.477 -24.710 -2.205 1.00 43.12 86 ARG A O 1
ATOM 690 N N . GLU A 1 87 ? -26.913 -24.060 -0.638 1.00 43.38 87 GLU A N 1
ATOM 691 C CA . GLU A 1 87 ? -27.988 -23.718 -1.569 1.00 43.38 87 GLU A CA 1
ATOM 692 C C . GLU A 1 87 ? -28.504 -22.305 -1.270 1.00 43.38 87 GLU A C 1
ATOM 694 O O . GLU A 1 87 ? -28.642 -21.935 -0.109 1.00 43.38 87 GLU A O 1
ATOM 699 N N . SER A 1 88 ? -28.776 -21.526 -2.326 1.00 39.97 88 SER A N 1
ATOM 700 C CA . SER A 1 88 ? -29.526 -20.249 -2.329 1.00 39.97 88 SER A CA 1
ATOM 701 C C . SER A 1 88 ? -28.791 -18.924 -2.626 1.00 39.97 88 SER A C 1
ATOM 703 O O . SER A 1 88 ? -29.401 -17.876 -2.439 1.00 39.97 88 SER A O 1
ATOM 705 N N . TRP A 1 89 ? -27.561 -18.899 -3.162 1.00 37.81 89 TRP A N 1
ATOM 706 C CA . TRP A 1 89 ? -26.989 -17.635 -3.700 1.00 37.81 89 TRP A CA 1
ATOM 707 C C . TRP A 1 89 ? -26.240 -17.777 -5.036 1.00 37.81 89 TRP A C 1
ATOM 709 O O . TRP A 1 89 ? -25.347 -16.990 -5.337 1.00 37.81 89 TRP A O 1
ATOM 719 N N . ALA A 1 90 ? -26.587 -18.781 -5.847 1.00 40.38 90 ALA A N 1
ATOM 720 C CA . ALA A 1 90 ? -25.966 -18.987 -7.158 1.00 40.38 90 ALA A CA 1
ATOM 721 C C . ALA A 1 90 ? -26.597 -18.161 -8.301 1.00 40.38 90 ALA A C 1
ATOM 723 O O . ALA A 1 90 ? -25.947 -18.013 -9.332 1.00 40.38 90 ALA A O 1
ATOM 724 N N . ASP A 1 91 ? -27.797 -17.591 -8.134 1.00 40.03 91 ASP A N 1
ATOM 725 C CA . ASP A 1 91 ? -28.527 -17.002 -9.273 1.00 40.03 91 ASP A CA 1
ATOM 726 C C . ASP A 1 91 ? -28.237 -15.518 -9.558 1.00 40.03 91 ASP A C 1
ATOM 728 O O . ASP A 1 91 ? -28.340 -15.096 -10.706 1.00 40.03 91 ASP A O 1
ATOM 732 N N . ASP A 1 92 ? -27.755 -14.728 -8.593 1.00 41.03 92 ASP A N 1
ATOM 733 C CA . ASP A 1 92 ? -27.520 -13.287 -8.826 1.00 41.03 92 ASP A CA 1
ATOM 734 C C . ASP A 1 92 ? -26.082 -12.943 -9.269 1.00 41.03 92 ASP A C 1
ATOM 736 O O . ASP A 1 92 ? -25.757 -11.785 -9.542 1.00 41.03 92 ASP A O 1
ATOM 740 N N . ALA A 1 93 ? -25.191 -13.937 -9.366 1.00 41.84 93 ALA A N 1
ATOM 741 C CA . ALA A 1 93 ? -23.771 -13.743 -9.690 1.00 41.84 93 ALA A CA 1
ATOM 742 C C . ALA A 1 93 ? -23.385 -14.155 -11.125 1.00 41.84 93 ALA A C 1
ATOM 744 O O . ALA A 1 93 ? -22.200 -14.178 -11.460 1.00 41.84 93 ALA A O 1
ATOM 745 N N . ALA A 1 94 ? -24.355 -14.434 -12.002 1.00 37.56 94 ALA A N 1
ATOM 746 C CA . ALA A 1 94 ? -24.098 -14.846 -13.387 1.00 37.56 94 ALA A CA 1
ATOM 747 C C . ALA A 1 94 ? -23.564 -13.719 -14.310 1.00 37.56 94 ALA A C 1
ATOM 749 O O . ALA A 1 94 ? -23.311 -13.957 -15.488 1.00 37.56 94 ALA A O 1
ATOM 750 N N . GLY A 1 95 ? -23.362 -12.494 -13.800 1.00 35.72 95 GLY A N 1
ATOM 751 C CA . GLY A 1 95 ? -22.952 -11.327 -14.597 1.00 35.72 95 GLY A CA 1
ATOM 752 C C . GLY A 1 95 ? -21.474 -10.916 -14.529 1.00 35.72 95 GLY A C 1
ATOM 753 O O . GLY A 1 95 ? -21.035 -10.123 -15.360 1.00 35.72 95 GLY A O 1
ATOM 754 N N . TYR A 1 96 ? -20.676 -11.425 -13.584 1.00 38.66 96 TYR A N 1
ATOM 755 C CA . TYR A 1 96 ? -19.269 -11.023 -13.450 1.00 38.66 96 TYR A CA 1
ATOM 756 C C . TYR A 1 96 ? -18.332 -12.223 -13.545 1.00 38.66 96 TYR A C 1
ATOM 758 O O . TYR A 1 96 ? -18.148 -12.975 -12.596 1.00 38.66 96 TYR A O 1
ATOM 766 N N . SER A 1 97 ? -17.740 -12.357 -14.734 1.00 39.00 97 SER A N 1
ATOM 767 C CA . SER A 1 97 ? -16.531 -13.116 -15.072 1.00 39.00 97 SER A CA 1
ATOM 768 C C . SER A 1 97 ? -15.854 -13.837 -13.901 1.00 39.00 97 SER A C 1
ATOM 770 O O . SER A 1 97 ? -15.211 -13.222 -13.050 1.00 39.00 97 SER A O 1
ATOM 772 N N . SER A 1 98 ? -15.944 -15.165 -13.951 1.00 38.75 98 SER A N 1
ATOM 773 C CA . SER A 1 98 ? -15.198 -16.147 -13.168 1.00 38.75 98 SER A CA 1
ATOM 774 C C . SER A 1 98 ? -13.704 -15.803 -13.040 1.00 38.75 98 SER A C 1
ATOM 776 O O . SER A 1 98 ? -12.864 -16.211 -13.842 1.00 38.75 98 SER A O 1
ATOM 778 N N . GLY A 1 99 ? -13.365 -15.085 -11.977 1.00 37.06 99 GLY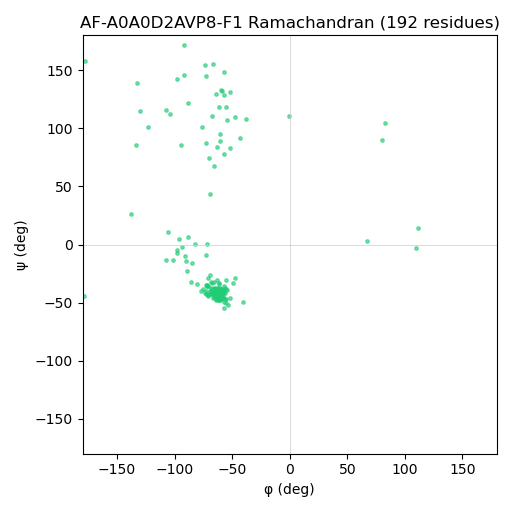 A N 1
ATOM 779 C CA . GLY A 1 99 ? -12.025 -14.977 -11.422 1.00 37.06 99 GLY A CA 1
ATOM 780 C C . GLY A 1 99 ? -12.155 -15.158 -9.922 1.00 37.06 99 GLY A C 1
ATOM 781 O O . GLY A 1 99 ? -12.341 -14.172 -9.220 1.00 37.06 99 GLY A O 1
ATOM 782 N N . GLY A 1 100 ? -12.140 -16.416 -9.466 1.00 39.16 100 GLY A N 1
ATOM 783 C CA . GLY A 1 100 ? -12.443 -16.824 -8.093 1.00 39.16 100 GLY A CA 1
ATOM 784 C C . GLY A 1 100 ? -11.910 -15.855 -7.039 1.00 39.16 100 GLY A C 1
ATOM 785 O O . GLY A 1 100 ? -10.704 -15.771 -6.803 1.00 39.16 100 GLY A O 1
ATOM 786 N N . ILE A 1 101 ? -12.834 -15.121 -6.423 1.00 47.34 101 I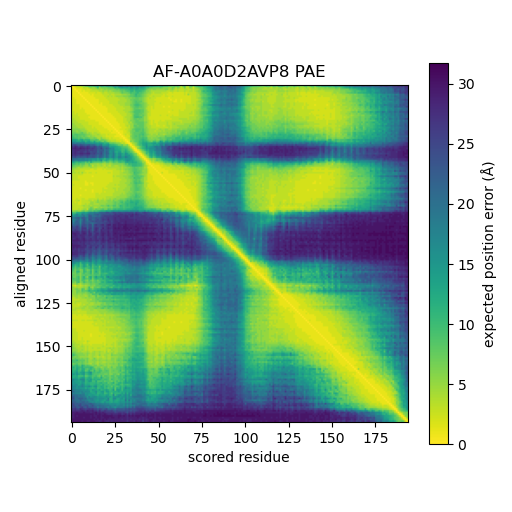LE A N 1
ATOM 787 C CA . ILE A 1 101 ? -12.585 -14.310 -5.238 1.00 47.34 101 ILE A CA 1
ATOM 788 C C . ILE A 1 101 ? -12.296 -15.316 -4.125 1.00 47.34 101 ILE A C 1
ATOM 790 O O . ILE A 1 101 ? -13.172 -16.093 -3.749 1.00 47.34 101 ILE A O 1
ATOM 794 N N . GLY A 1 102 ? -11.047 -15.380 -3.661 1.00 52.44 102 GLY A N 1
ATOM 795 C CA . GLY A 1 102 ? -10.674 -16.297 -2.583 1.00 52.44 102 GLY A CA 1
ATOM 796 C C . GLY A 1 102 ? -11.529 -16.034 -1.340 1.00 52.44 102 GLY A C 1
ATOM 797 O O . GLY A 1 102 ? -11.908 -14.891 -1.093 1.00 52.44 102 GLY A O 1
ATOM 798 N N . GLU A 1 103 ? -11.819 -17.063 -0.541 1.00 53.56 103 GLU A N 1
ATOM 799 C CA . GLU A 1 103 ? -12.648 -16.957 0.678 1.00 53.56 103 GLU A CA 1
ATOM 800 C C . GLU A 1 103 ? -12.219 -15.796 1.604 1.00 53.56 103 GLU A C 1
ATOM 802 O O . GLU A 1 103 ? -13.058 -15.123 2.207 1.00 53.56 103 GLU A O 1
ATOM 807 N N . ASP A 1 104 ? -10.916 -15.496 1.641 1.00 57.75 104 ASP A N 1
ATOM 808 C CA . ASP A 1 104 ? -10.336 -14.355 2.357 1.00 57.75 104 ASP A CA 1
ATOM 809 C C . ASP A 1 104 ? -10.851 -12.990 1.852 1.00 57.75 104 ASP A C 1
ATOM 811 O O . ASP A 1 104 ? -11.101 -12.089 2.649 1.00 57.75 104 ASP A O 1
ATOM 815 N N . GLU A 1 105 ? -11.027 -12.813 0.540 1.00 62.78 105 GLU A N 1
ATOM 816 C CA . GLU A 1 105 ? -11.504 -11.556 -0.056 1.00 62.78 105 GLU A CA 1
ATOM 817 C C . GLU A 1 105 ? -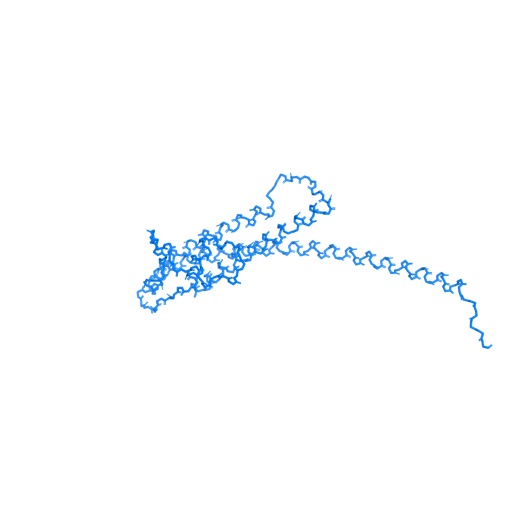12.994 -11.324 0.212 1.00 62.78 105 GLU A C 1
ATOM 819 O O . GLU A 1 105 ? -13.401 -10.187 0.459 1.00 62.78 105 GLU A O 1
ATOM 824 N N . HIS A 1 106 ? -13.799 -12.388 0.245 1.00 60.88 106 HIS A N 1
ATOM 825 C CA . HIS A 1 106 ? -15.206 -12.282 0.625 1.00 60.88 106 HIS A CA 1
ATOM 826 C C . HIS A 1 106 ? -15.359 -11.952 2.118 1.00 60.88 106 HIS A C 1
ATOM 828 O O . HIS A 1 106 ? -16.192 -11.125 2.498 1.00 60.88 106 HIS A O 1
ATOM 834 N N . ALA A 1 107 ? -14.530 -12.551 2.979 1.00 62.88 107 ALA A N 1
ATOM 835 C CA . ALA A 1 107 ? -14.492 -12.214 4.400 1.00 62.88 107 ALA A CA 1
ATOM 836 C C . ALA A 1 107 ? -14.072 -10.753 4.626 1.00 62.88 107 ALA A C 1
ATOM 838 O O . ALA A 1 107 ? -14.625 -10.078 5.491 1.00 62.88 107 ALA A O 1
ATOM 839 N N . ASP A 1 108 ? -13.136 -10.241 3.830 1.00 65.69 108 ASP A N 1
ATOM 840 C CA . ASP A 1 108 ? -12.703 -8.846 3.895 1.00 65.69 108 ASP A CA 1
ATOM 841 C C . ASP A 1 108 ? -13.755 -7.863 3.359 1.00 65.69 108 ASP A C 1
ATOM 843 O O . ASP A 1 108 ? -13.906 -6.775 3.915 1.00 65.69 108 ASP A O 1
ATOM 847 N N . TYR A 1 109 ? -14.525 -8.245 2.335 1.00 66.06 109 TYR A N 1
ATOM 848 C CA . TYR A 1 109 ? -15.660 -7.457 1.844 1.00 66.06 109 TYR A CA 1
ATOM 849 C C . TYR A 1 109 ? -16.785 -7.363 2.882 1.00 66.06 109 TYR A C 1
ATOM 851 O O . TYR A 1 109 ? -17.295 -6.277 3.158 1.00 66.06 109 TYR A O 1
ATOM 859 N N . LEU A 1 110 ? -17.142 -8.483 3.517 1.00 61.78 110 LEU A N 1
ATOM 860 C CA . LEU A 1 110 ? -18.108 -8.481 4.619 1.00 61.78 110 LEU A CA 1
ATOM 861 C C . LEU A 1 110 ? -17.589 -7.655 5.796 1.00 61.78 110 LEU A C 1
ATOM 863 O O . LEU A 1 110 ? -18.325 -6.834 6.343 1.00 61.78 110 LEU A O 1
ATOM 867 N N . TYR A 1 111 ? -16.297 -7.793 6.109 1.00 66.19 111 TYR A N 1
ATOM 868 C CA . TYR A 1 111 ? -15.646 -6.988 7.127 1.00 66.19 111 TYR A CA 1
ATOM 869 C C . TYR A 1 111 ? -15.762 -5.503 6.798 1.00 66.19 111 TYR A C 1
ATOM 871 O O . TYR A 1 111 ? -16.158 -4.746 7.676 1.00 66.19 111 TYR A O 1
ATOM 879 N N . ALA A 1 112 ? -15.510 -5.077 5.545 1.00 64.94 112 ALA A N 1
ATOM 880 C CA . ALA A 1 112 ? -15.668 -3.700 5.037 1.00 64.94 112 ALA A CA 1
ATOM 881 C C . ALA A 1 112 ? -17.011 -3.047 5.416 1.00 64.94 112 ALA A C 1
ATOM 883 O O . ALA A 1 112 ? -17.067 -1.832 5.605 1.00 64.94 112 ALA A O 1
ATOM 884 N N . ARG A 1 113 ? -18.063 -3.852 5.594 1.00 69.19 113 ARG A N 1
ATOM 885 C CA . ARG A 1 113 ? -19.419 -3.408 5.929 1.00 69.19 113 ARG A CA 1
ATOM 886 C C . ARG A 1 113 ? -19.707 -3.337 7.439 1.00 69.19 113 ARG A C 1
ATOM 888 O O . ARG A 1 113 ? -20.738 -2.776 7.819 1.00 69.19 113 ARG A O 1
ATOM 895 N N . SER A 1 114 ? -18.825 -3.857 8.301 1.00 74.88 114 SER A N 1
ATOM 896 C CA . SER A 1 114 ? -18.971 -3.808 9.765 1.00 74.88 114 SER A CA 1
ATOM 897 C C . SER A 1 114 ? -19.066 -2.365 10.273 1.00 74.88 114 SER A C 1
ATOM 899 O O . SER A 1 114 ? -18.251 -1.508 9.925 1.00 74.88 114 SER A O 1
ATOM 901 N N . ARG A 1 115 ? -20.053 -2.091 11.135 1.00 79.06 115 ARG A N 1
ATOM 902 C CA . ARG A 1 115 ? -20.272 -0.770 11.747 1.00 79.06 115 ARG A CA 1
ATOM 903 C C . ARG A 1 115 ? -19.661 -0.700 13.147 1.00 79.06 115 ARG A C 1
ATOM 905 O O . ARG A 1 115 ? -19.755 -1.650 13.924 1.00 79.06 115 ARG A O 1
ATOM 912 N N . TYR A 1 116 ? -19.099 0.457 13.493 1.00 83.44 116 TYR A N 1
ATOM 913 C CA . TYR A 1 116 ? -18.635 0.736 14.853 1.00 83.44 116 TYR A CA 1
ATOM 914 C C . TYR A 1 116 ? -19.808 0.952 15.815 1.00 83.44 116 TYR A C 1
ATOM 916 O O . TYR A 1 116 ? -20.824 1.556 15.460 1.00 83.44 116 TYR A O 1
ATOM 924 N N . ARG A 1 117 ? -19.650 0.507 17.066 1.00 82.69 117 ARG A N 1
ATOM 925 C CA . ARG A 1 117 ? -20.560 0.860 18.162 1.00 82.69 117 ARG A CA 1
ATOM 926 C C . ARG A 1 117 ? -20.461 2.348 18.479 1.00 82.69 117 ARG A C 1
ATOM 928 O O . ARG A 1 117 ? -19.416 2.978 18.311 1.00 82.69 117 ARG A O 1
ATOM 935 N N . LYS A 1 118 ? -21.537 2.892 19.051 1.00 83.88 118 LYS A N 1
ATOM 936 C CA . LYS A 1 118 ? -21.501 4.222 19.666 1.00 83.88 118 LYS A CA 1
ATOM 937 C C . LYS A 1 118 ? -20.460 4.241 20.793 1.00 83.88 118 LYS A C 1
ATOM 939 O O . LYS A 1 118 ? -20.399 3.335 21.625 1.00 83.88 118 LYS A O 1
ATOM 944 N N . CYS A 1 119 ? -19.628 5.278 20.805 1.00 82.50 119 CYS A N 1
ATOM 945 C CA . CYS A 1 119 ? -18.527 5.421 21.751 1.00 82.50 119 CYS A CA 1
ATOM 946 C C . CYS A 1 119 ? -19.052 5.848 23.131 1.00 82.50 119 CYS A C 1
ATOM 948 O O . CYS A 1 119 ? -19.350 7.023 23.341 1.00 82.50 119 CYS A O 1
ATOM 950 N N . THR A 1 120 ? -19.160 4.905 24.072 1.00 88.69 120 THR A N 1
ATOM 951 C CA . THR A 1 120 ? -19.458 5.214 25.483 1.00 88.69 120 THR A CA 1
ATOM 952 C C . THR A 1 120 ? -18.167 5.389 26.291 1.00 88.69 120 THR A C 1
ATOM 954 O O . THR A 1 120 ? -17.070 5.098 25.807 1.00 88.69 120 THR A O 1
ATOM 957 N N . ILE A 1 121 ? -18.277 5.835 27.547 1.00 89.50 121 ILE A N 1
ATOM 958 C CA . ILE A 1 121 ? -17.135 5.981 28.465 1.00 89.50 121 ILE A CA 1
ATOM 959 C C . ILE A 1 121 ? -16.351 4.662 28.592 1.00 89.50 121 ILE A C 1
ATOM 961 O O . ILE A 1 121 ? -15.122 4.680 28.552 1.00 89.50 121 ILE A O 1
ATOM 965 N N . LYS A 1 122 ? -17.031 3.505 28.625 1.00 87.94 122 LYS A N 1
ATOM 966 C CA . LYS A 1 122 ? -16.376 2.183 28.674 1.00 87.94 122 LYS A CA 1
ATOM 967 C C . LYS A 1 122 ? -15.466 1.949 27.462 1.00 87.94 122 LYS A C 1
ATOM 969 O O . LYS A 1 122 ? -14.332 1.508 27.620 1.00 87.94 122 LYS A O 1
ATOM 974 N N . GLN A 1 123 ? -15.925 2.300 26.262 1.00 87.94 123 GLN A N 1
ATOM 975 C CA . GLN A 1 123 ? -15.162 2.178 25.017 1.00 87.94 123 GLN A CA 1
ATOM 976 C C . GLN A 1 123 ? -13.991 3.159 24.986 1.00 87.94 123 GLN A C 1
ATOM 978 O O . GLN A 1 123 ? -12.940 2.815 24.457 1.00 87.94 123 GLN A O 1
ATOM 983 N N . ARG A 1 124 ? -14.116 4.345 25.594 1.00 88.12 124 ARG A N 1
ATOM 984 C CA . ARG A 1 124 ? -12.989 5.283 25.735 1.00 88.12 124 ARG A CA 1
ATOM 985 C C . ARG A 1 124 ? -11.889 4.717 26.634 1.00 88.12 124 ARG A C 1
ATOM 987 O O . ARG A 1 124 ? -10.722 4.760 26.256 1.00 88.12 124 ARG A O 1
ATOM 994 N N . PHE A 1 125 ? -12.246 4.124 27.774 1.00 90.75 125 PHE A N 1
ATOM 995 C CA . PHE A 1 125 ? -11.277 3.434 28.634 1.00 90.75 125 PHE A CA 1
ATOM 996 C C . PHE A 1 125 ? -10.654 2.222 27.945 1.00 90.75 125 PHE A C 1
ATOM 998 O O . PHE A 1 125 ? -9.443 2.016 28.012 1.00 90.75 125 PHE A O 1
ATOM 1005 N N . LEU A 1 126 ? -11.467 1.443 27.234 1.00 89.44 126 LEU A N 1
ATOM 1006 C CA . LEU A 1 126 ? -10.975 0.322 26.450 1.00 89.44 126 LEU A CA 1
ATOM 1007 C C . LEU A 1 126 ? -9.979 0.795 25.381 1.00 89.44 126 LEU A C 1
ATOM 1009 O O . LEU A 1 126 ? -8.903 0.220 25.239 1.00 89.44 126 LEU A O 1
ATOM 1013 N N . TRP A 1 127 ? -10.297 1.886 24.684 1.00 90.06 127 TRP A N 1
ATOM 1014 C CA . TRP A 1 127 ? -9.418 2.500 23.697 1.00 90.06 127 TRP A CA 1
ATOM 1015 C C . TRP A 1 127 ? -8.055 2.866 24.279 1.00 90.06 127 TRP A C 1
ATOM 1017 O O . TRP A 1 127 ? -7.052 2.571 23.643 1.00 90.06 127 TRP A O 1
ATOM 1027 N N . LEU A 1 128 ? -7.978 3.409 25.498 1.00 91.38 128 LEU A N 1
ATOM 1028 C CA . LEU A 1 128 ? -6.688 3.717 26.130 1.00 91.38 128 LEU A CA 1
ATOM 1029 C C . LEU A 1 128 ? -5.781 2.481 26.250 1.00 91.38 128 LEU A C 1
ATOM 1031 O O . LEU A 1 128 ? -4.577 2.591 26.028 1.00 91.38 128 LEU A O 1
ATOM 1035 N N . ARG A 1 129 ? -6.349 1.293 26.500 1.00 92.31 129 ARG A N 1
ATOM 1036 C CA . ARG A 1 129 ? -5.587 0.030 26.564 1.00 92.31 129 ARG A CA 1
ATOM 1037 C C . ARG A 1 129 ? -5.101 -0.435 25.190 1.00 92.31 129 ARG A C 1
ATOM 1039 O O . ARG A 1 129 ? -4.016 -0.999 25.077 1.00 92.31 129 ARG A O 1
ATOM 1046 N N . TYR A 1 130 ? -5.896 -0.206 24.147 1.00 91.69 130 TYR A N 1
ATOM 1047 C CA . TYR A 1 130 ? -5.580 -0.620 22.777 1.00 91.69 130 TYR A CA 1
ATOM 1048 C C . TYR A 1 130 ? -4.805 0.429 21.972 1.00 91.69 130 TYR A C 1
ATOM 1050 O O . TYR A 1 130 ? -4.218 0.091 20.945 1.00 91.69 130 TYR A O 1
ATOM 1058 N N . LYS A 1 131 ? -4.747 1.679 22.446 1.00 91.94 131 LYS A N 1
ATOM 1059 C CA . LYS A 1 131 ? -4.132 2.814 21.749 1.00 91.94 131 LYS A CA 1
ATOM 1060 C C . LYS A 1 131 ? -2.684 2.531 21.365 1.00 91.94 131 LYS A C 1
ATOM 1062 O O . LYS A 1 131 ? -2.321 2.745 20.217 1.00 91.94 131 LYS A O 1
ATOM 1067 N N . SER A 1 132 ? -1.881 2.005 22.291 1.00 93.38 132 SER A N 1
ATOM 1068 C CA . SER A 1 132 ? -0.477 1.669 22.016 1.00 93.38 132 SER A CA 1
ATOM 1069 C C . SER A 1 132 ? -0.344 0.623 20.898 1.00 93.38 132 SER A C 1
ATOM 1071 O O . SER A 1 132 ? 0.425 0.812 19.960 1.00 93.38 132 SER A O 1
ATOM 1073 N N . LYS A 1 133 ? -1.182 -0.425 20.914 1.00 93.50 133 LYS A N 1
ATOM 1074 C CA . LYS A 1 133 ? -1.197 -1.455 19.860 1.00 93.50 133 LYS A CA 1
ATOM 1075 C C . LYS A 1 133 ? -1.601 -0.879 18.501 1.00 93.50 133 LYS A C 1
ATOM 1077 O O . LYS A 1 133 ? -0.970 -1.185 17.497 1.00 93.50 133 LYS A O 1
ATOM 1082 N N . ALA A 1 134 ? -2.629 -0.032 18.472 1.00 92.19 134 ALA A N 1
ATOM 10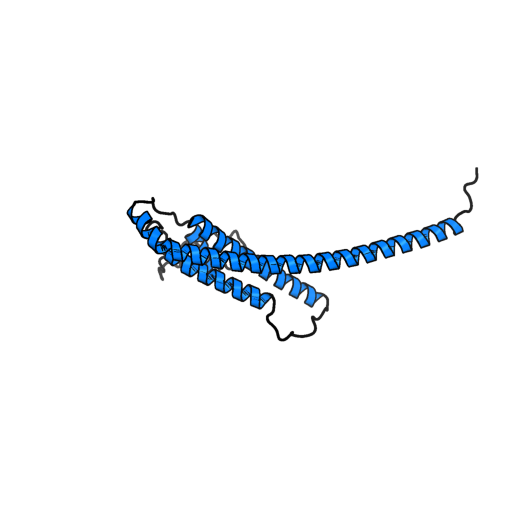83 C CA . ALA A 1 134 ? -3.075 0.626 17.247 1.00 92.19 134 ALA A CA 1
ATOM 1084 C C . ALA A 1 134 ? -2.000 1.567 16.675 1.00 92.19 134 ALA A C 1
ATOM 1086 O O . ALA A 1 134 ? -1.775 1.570 15.470 1.00 92.19 134 ALA A O 1
ATOM 1087 N N . LEU A 1 135 ? -1.306 2.325 17.529 1.00 93.06 135 LEU A N 1
ATOM 1088 C CA . LEU A 1 135 ? -0.193 3.179 17.109 1.00 93.06 135 LEU A CA 1
ATOM 1089 C C . LEU A 1 135 ? 1.000 2.362 16.600 1.00 93.06 135 LEU A C 1
ATOM 1091 O O . LEU A 1 135 ? 1.596 2.740 15.599 1.00 93.06 135 LEU A O 1
ATOM 1095 N N . GLY A 1 136 ? 1.306 1.221 17.222 1.00 94.88 136 GLY A N 1
ATOM 1096 C CA . GLY A 1 136 ? 2.344 0.311 16.730 1.00 94.88 136 GLY A CA 1
ATOM 1097 C C . GLY A 1 136 ? 2.028 -0.251 15.340 1.00 94.88 136 GLY A C 1
ATOM 1098 O O . GLY A 1 136 ? 2.905 -0.303 14.484 1.00 94.88 136 GLY A O 1
ATOM 1099 N N . LEU A 1 137 ? 0.764 -0.609 15.083 1.00 93.75 137 LEU A N 1
ATOM 1100 C CA . LEU A 1 137 ? 0.316 -1.025 13.749 1.00 93.75 137 LEU A CA 1
ATOM 1101 C C . LEU A 1 137 ? 0.384 0.121 12.733 1.00 93.75 137 LEU A C 1
ATOM 1103 O O . LEU A 1 137 ? 0.741 -0.118 11.582 1.00 93.75 137 LEU A O 1
ATOM 1107 N N . LEU A 1 138 ? 0.073 1.351 13.155 1.00 93.19 138 LEU A N 1
ATOM 1108 C CA . LEU A 1 138 ? 0.196 2.533 12.305 1.00 93.19 138 LEU A CA 1
ATOM 1109 C C . LEU A 1 138 ? 1.662 2.803 11.921 1.00 93.19 138 LEU A C 1
ATOM 1111 O O . LEU A 1 138 ? 1.962 3.027 10.755 1.00 93.19 138 LEU A O 1
ATOM 1115 N N . ASP A 1 139 ? 2.592 2.730 12.873 1.00 94.88 139 ASP A N 1
ATOM 1116 C CA . ASP A 1 139 ? 4.024 2.882 12.578 1.00 94.88 139 ASP A CA 1
ATOM 1117 C C . ASP A 1 139 ? 4.533 1.776 11.645 1.00 94.88 139 ASP A C 1
ATOM 1119 O O . ASP A 1 139 ? 5.253 2.034 10.678 1.00 94.88 139 ASP A O 1
ATOM 1123 N N . ALA A 1 140 ? 4.100 0.537 11.880 1.00 95.00 140 ALA A N 1
ATOM 1124 C CA . ALA A 1 140 ? 4.469 -0.592 11.040 1.00 95.00 140 ALA A CA 1
ATOM 1125 C C . ALA A 1 140 ? 3.956 -0.446 9.595 1.00 95.00 140 ALA A C 1
ATOM 1127 O O . A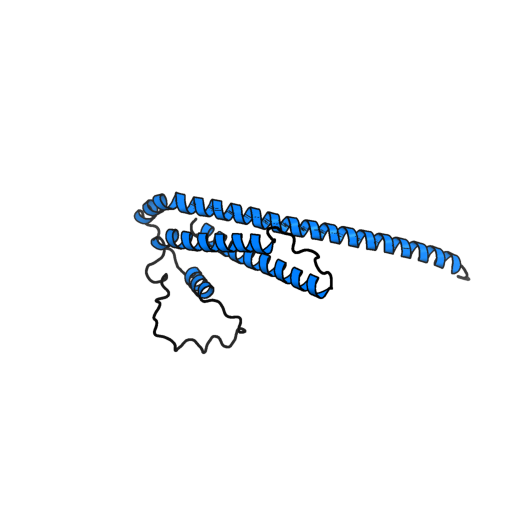LA A 1 140 ? 4.723 -0.702 8.663 1.00 95.00 140 ALA A O 1
ATOM 1128 N N . ILE A 1 141 ? 2.709 0.003 9.386 1.00 94.25 141 ILE A N 1
ATOM 1129 C CA . ILE A 1 141 ? 2.180 0.211 8.029 1.00 94.25 141 ILE A CA 1
ATOM 1130 C C . ILE A 1 141 ? 2.886 1.367 7.316 1.00 94.25 141 ILE A C 1
ATOM 1132 O O . ILE A 1 141 ? 3.300 1.184 6.174 1.00 94.25 141 ILE A O 1
ATOM 1136 N N . MET A 1 142 ? 3.161 2.480 8.008 1.00 93.19 142 MET A N 1
ATOM 1137 C CA . MET A 1 142 ? 3.913 3.608 7.439 1.00 93.19 142 MET A CA 1
ATOM 1138 C C . MET A 1 142 ? 5.314 3.185 6.969 1.00 93.19 142 MET A C 1
ATOM 1140 O O . MET A 1 142 ? 5.774 3.590 5.902 1.00 93.19 142 MET A O 1
ATOM 1144 N N . ARG A 1 143 ? 6.005 2.312 7.714 1.00 94.94 143 ARG A N 1
ATOM 1145 C CA . ARG A 1 143 ? 7.311 1.775 7.286 1.00 94.94 143 ARG A CA 1
ATOM 1146 C C . ARG A 1 143 ? 7.207 0.941 6.009 1.00 94.94 143 ARG A C 1
ATOM 1148 O O . ARG A 1 143 ? 8.122 0.979 5.185 1.00 94.94 143 ARG A O 1
ATOM 1155 N N . ILE A 1 144 ? 6.133 0.169 5.844 1.00 94.00 144 ILE A N 1
ATOM 1156 C CA . ILE A 1 144 ? 5.900 -0.607 4.618 1.00 94.00 144 ILE A CA 1
ATOM 1157 C C . ILE A 1 144 ? 5.546 0.318 3.454 1.00 94.00 144 ILE A C 1
ATOM 1159 O O . ILE A 1 144 ? 6.122 0.160 2.379 1.00 94.00 144 ILE A O 1
ATOM 1163 N N . GLU A 1 145 ? 4.683 1.307 3.678 1.00 93.19 145 GLU A N 1
ATOM 1164 C CA . GLU A 1 145 ? 4.325 2.337 2.698 1.00 93.19 145 GLU A CA 1
ATOM 1165 C C . GLU A 1 145 ? 5.567 3.039 2.144 1.00 93.19 145 GLU A C 1
ATOM 1167 O O . GLU A 1 145 ? 5.768 3.067 0.928 1.00 93.19 145 GLU A O 1
ATOM 1172 N N . VAL A 1 146 ? 6.448 3.534 3.022 1.00 94.06 146 VAL A N 1
ATOM 1173 C CA . VAL A 1 146 ? 7.699 4.201 2.622 1.00 94.06 146 VAL A CA 1
ATOM 1174 C C . VAL A 1 146 ? 8.586 3.263 1.806 1.00 94.06 146 VAL A C 1
ATOM 1176 O O . VAL A 1 146 ? 9.100 3.658 0.759 1.00 94.06 146 VAL A O 1
ATOM 1179 N N . ARG A 1 147 ? 8.737 1.999 2.229 1.00 91.12 147 ARG A N 1
ATOM 1180 C CA . ARG A 1 147 ? 9.519 1.008 1.471 1.00 91.12 147 ARG A CA 1
ATOM 1181 C C . ARG A 1 147 ? 8.923 0.771 0.088 1.00 91.12 147 ARG A C 1
ATOM 1183 O O . ARG A 1 147 ? 9.658 0.813 -0.894 1.00 91.12 147 ARG A O 1
ATOM 1190 N N . ARG A 1 148 ? 7.607 0.560 -0.016 1.00 91.88 148 ARG A N 1
ATOM 1191 C CA . ARG A 1 148 ? 6.926 0.367 -1.304 1.00 91.88 148 ARG A CA 1
ATOM 1192 C C . ARG A 1 148 ? 7.097 1.587 -2.207 1.00 91.88 148 ARG A C 1
ATOM 1194 O O . ARG A 1 148 ? 7.399 1.413 -3.385 1.00 91.88 148 ARG A O 1
ATOM 1201 N N . ILE A 1 149 ? 6.916 2.799 -1.682 1.00 90.50 149 ILE A N 1
ATOM 1202 C CA . ILE A 1 149 ? 7.104 4.036 -2.452 1.00 90.50 149 ILE A CA 1
ATOM 1203 C C . ILE A 1 149 ? 8.544 4.118 -2.959 1.00 90.50 149 ILE A C 1
ATOM 1205 O O . ILE A 1 149 ? 8.735 4.371 -4.141 1.00 90.50 149 ILE A O 1
ATOM 1209 N N . GLY A 1 150 ? 9.538 3.805 -2.123 1.00 88.06 150 GLY A N 1
ATOM 1210 C CA . GLY A 1 150 ? 10.939 3.719 -2.545 1.00 88.06 150 GLY A CA 1
ATOM 1211 C C . GLY A 1 150 ? 11.170 2.728 -3.693 1.00 88.06 150 GLY A C 1
ATOM 1212 O O . GLY A 1 150 ? 11.880 3.033 -4.651 1.00 88.06 150 GLY A O 1
ATOM 1213 N N . PHE A 1 151 ? 10.519 1.561 -3.659 1.00 85.00 151 PHE A N 1
ATOM 1214 C CA . PHE A 1 151 ? 10.547 0.623 -4.787 1.00 85.00 151 PHE A CA 1
ATOM 1215 C C . PHE A 1 151 ? 9.899 1.216 -6.046 1.00 85.00 151 PHE A C 1
ATOM 1217 O O . PHE A 1 151 ? 10.448 1.099 -7.140 1.00 85.00 151 PHE A O 1
ATOM 1224 N N . GLN A 1 152 ? 8.744 1.872 -5.916 1.00 84.62 152 GLN A N 1
ATOM 1225 C CA . GLN A 1 152 ? 8.041 2.483 -7.047 1.00 84.62 152 GLN A CA 1
ATOM 1226 C C . GLN A 1 152 ? 8.844 3.625 -7.677 1.00 84.62 152 GLN A C 1
ATOM 1228 O O . GLN A 1 152 ? 8.965 3.672 -8.900 1.00 84.62 152 GLN A O 1
ATOM 1233 N N . THR A 1 153 ? 9.435 4.507 -6.872 1.00 87.06 153 THR A N 1
ATOM 1234 C CA . THR A 1 153 ? 10.256 5.619 -7.365 1.00 87.06 153 THR A CA 1
ATOM 1235 C C . THR A 1 153 ? 11.533 5.121 -8.030 1.00 87.06 153 THR A C 1
ATOM 1237 O O . THR A 1 153 ? 11.890 5.629 -9.090 1.00 87.06 153 THR A O 1
ATOM 1240 N N . SER A 1 154 ? 12.171 4.074 -7.493 1.00 82.69 154 SER A N 1
ATOM 1241 C CA . SER A 1 154 ? 13.311 3.414 -8.145 1.00 82.69 154 SER A CA 1
ATOM 1242 C C . SER A 1 154 ? 12.939 2.832 -9.513 1.00 82.69 154 SER A C 1
ATOM 1244 O O . SER A 1 154 ? 13.704 2.933 -10.470 1.00 82.69 154 SER 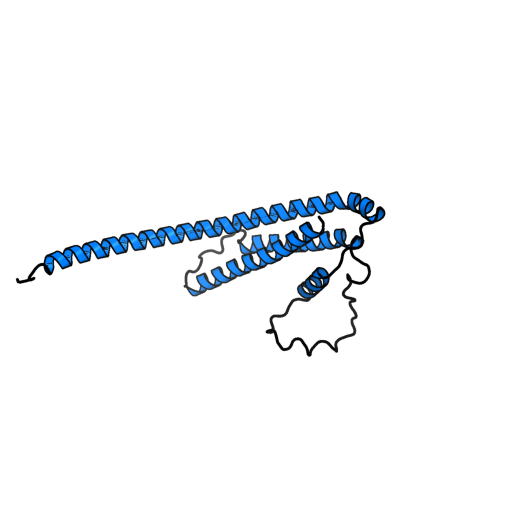A O 1
ATOM 1246 N N . HIS A 1 155 ? 11.743 2.261 -9.655 1.00 78.56 155 HIS A N 1
ATOM 1247 C CA . HIS A 1 155 ? 11.279 1.797 -10.960 1.00 78.56 155 HIS A CA 1
ATOM 1248 C C . HIS A 1 155 ? 11.000 2.946 -11.934 1.00 78.56 155 HIS A C 1
ATOM 1250 O O . HIS A 1 155 ? 11.333 2.823 -13.113 1.00 78.56 155 HIS A O 1
ATOM 1256 N N . ILE A 1 156 ? 10.405 4.043 -11.459 1.00 82.75 156 ILE A N 1
ATOM 1257 C CA . ILE A 1 156 ? 10.139 5.232 -12.278 1.00 82.75 156 ILE A CA 1
ATOM 1258 C C . ILE A 1 156 ? 11.455 5.857 -12.751 1.00 82.75 156 ILE A C 1
ATOM 1260 O O . ILE A 1 156 ? 11.559 6.207 -13.921 1.00 82.75 156 ILE A O 1
ATOM 1264 N N . SER A 1 157 ? 12.482 5.939 -11.902 1.00 82.38 157 SER A N 1
ATOM 1265 C CA . SER A 1 157 ? 13.771 6.522 -12.293 1.00 82.38 157 SER A CA 1
ATOM 1266 C C . SER A 1 157 ? 14.473 5.717 -13.389 1.00 82.38 157 SER A C 1
ATOM 1268 O O . SER A 1 157 ? 14.997 6.300 -14.335 1.00 82.38 157 SER A O 1
ATOM 1270 N N . VAL A 1 158 ? 14.419 4.382 -13.328 1.00 82.25 158 VAL A N 1
ATOM 1271 C CA . VAL A 1 158 ? 14.934 3.522 -14.408 1.00 82.25 158 VAL A CA 1
ATOM 1272 C C . VAL A 1 158 ? 14.169 3.759 -15.712 1.00 82.25 158 VAL A C 1
ATOM 1274 O O . VAL A 1 158 ? 14.788 3.830 -16.769 1.00 82.25 158 VAL A O 1
ATOM 1277 N N . GLN A 1 159 ? 12.844 3.924 -15.652 1.00 81.38 159 GLN A N 1
ATOM 1278 C CA . GLN A 1 159 ? 12.045 4.225 -16.845 1.00 81.38 159 GLN A CA 1
ATOM 1279 C C . GLN A 1 159 ? 12.343 5.606 -17.418 1.00 81.38 159 GLN A C 1
ATOM 1281 O O . GLN A 1 159 ? 12.456 5.731 -18.630 1.00 81.38 159 GLN A O 1
ATOM 1286 N N . LEU A 1 160 ? 12.500 6.621 -16.569 1.00 81.38 160 LEU A N 1
ATOM 1287 C CA . LEU A 1 160 ? 12.866 7.967 -17.004 1.00 81.38 160 LEU A CA 1
ATOM 1288 C C . LEU A 1 160 ? 14.237 7.973 -17.678 1.00 81.38 160 LEU A C 1
ATOM 1290 O O . LEU A 1 160 ? 14.400 8.611 -18.709 1.00 81.38 160 LEU A O 1
ATOM 1294 N N . ARG A 1 161 ? 15.199 7.206 -17.152 1.00 85.19 161 ARG A N 1
ATOM 1295 C CA . ARG A 1 161 ? 16.507 7.049 -17.795 1.00 85.19 161 ARG A CA 1
ATOM 1296 C C . ARG A 1 161 ? 16.395 6.394 -19.172 1.00 85.19 161 ARG A C 1
ATOM 1298 O O . ARG A 1 161 ? 17.034 6.859 -20.104 1.00 85.19 161 ARG A O 1
ATOM 1305 N N . GLN A 1 162 ? 15.581 5.345 -19.301 1.00 83.06 162 GLN A N 1
ATOM 1306 C CA . GLN A 1 162 ? 15.330 4.694 -20.592 1.00 83.06 162 GLN A CA 1
ATOM 1307 C C . GLN A 1 162 ? 14.639 5.641 -21.579 1.00 83.06 162 GLN A C 1
ATOM 1309 O O . GLN A 1 162 ? 15.003 5.665 -22.745 1.00 83.06 162 GLN A O 1
ATOM 1314 N N . MET A 1 163 ? 13.677 6.443 -21.114 1.00 84.19 163 MET A N 1
ATOM 1315 C CA . MET A 1 163 ? 13.019 7.459 -21.938 1.00 84.19 163 MET A CA 1
ATOM 1316 C C . MET A 1 163 ? 14.000 8.542 -22.395 1.00 84.19 163 MET A C 1
ATOM 1318 O O . MET A 1 163 ? 13.970 8.908 -23.562 1.00 84.19 163 MET A O 1
ATOM 1322 N N . GLY A 1 164 ? 14.886 9.009 -21.511 1.00 87.00 164 GLY A N 1
ATOM 1323 C CA . GLY A 1 164 ? 15.947 9.954 -21.869 1.00 87.00 164 GLY A CA 1
ATOM 1324 C C . GLY A 1 164 ? 16.830 9.412 -22.990 1.00 87.00 164 GLY A C 1
ATOM 1325 O O . GLY A 1 164 ? 16.944 10.051 -24.021 1.00 87.00 164 GLY A O 1
ATOM 1326 N N . GLN A 1 165 ? 17.312 8.173 -22.853 1.00 85.94 165 GLN A N 1
ATOM 1327 C CA . GLN A 1 165 ? 18.102 7.519 -23.904 1.00 85.94 165 GLN A CA 1
ATOM 1328 C C . GLN A 1 165 ? 17.350 7.433 -25.236 1.00 85.94 165 GLN A C 1
ATOM 1330 O O . GLN A 1 165 ? 17.924 7.706 -26.279 1.00 85.94 165 GLN A O 1
ATOM 1335 N N . THR A 1 166 ? 16.053 7.105 -25.215 1.00 86.38 166 THR A N 1
ATOM 1336 C CA . THR A 1 166 ? 15.277 7.077 -26.461 1.00 86.38 166 THR A CA 1
ATOM 1337 C C . THR A 1 166 ? 15.084 8.459 -27.075 1.00 86.38 166 THR A C 1
ATOM 1339 O O . THR A 1 166 ? 14.996 8.547 -28.290 1.00 86.38 166 THR A O 1
ATOM 1342 N N . LEU A 1 167 ? 14.978 9.517 -26.263 1.00 85.50 167 LEU A N 1
ATOM 1343 C CA . LEU A 1 167 ? 14.860 10.889 -26.762 1.00 85.50 167 LEU A CA 1
ATOM 1344 C C . LEU A 1 167 ? 16.174 11.354 -27.385 1.00 85.50 167 LEU A C 1
ATOM 1346 O O . LEU A 1 167 ? 16.136 11.883 -28.489 1.00 85.50 167 LEU A O 1
ATOM 1350 N N . ASP A 1 168 ? 17.305 11.058 -26.744 1.00 87.75 168 ASP A N 1
ATOM 1351 C CA . ASP A 1 168 ? 18.632 11.325 -27.303 1.00 87.75 168 ASP A CA 1
ATOM 1352 C C . ASP A 1 168 ? 18.795 10.611 -28.664 1.00 87.75 168 ASP A C 1
ATOM 1354 O O . ASP A 1 168 ? 19.179 11.229 -29.654 1.00 87.75 168 ASP A O 1
ATOM 1358 N N . ASP A 1 169 ? 18.377 9.339 -28.760 1.00 88.75 169 ASP A N 1
ATOM 1359 C CA . ASP A 1 169 ? 18.382 8.584 -30.023 1.00 88.75 169 ASP A CA 1
ATOM 1360 C C . ASP A 1 169 ? 17.476 9.221 -31.106 1.00 88.75 169 ASP A C 1
ATOM 1362 O O . ASP A 1 169 ? 17.746 9.106 -32.309 1.00 88.75 169 ASP A O 1
ATOM 1366 N N . PHE A 1 170 ? 16.364 9.858 -30.711 1.00 84.06 170 PHE A N 1
ATOM 1367 C CA . PHE A 1 170 ? 15.473 10.566 -31.638 1.00 84.06 170 PHE A CA 1
ATOM 1368 C C . PHE A 1 170 ? 16.082 11.877 -32.128 1.00 84.06 170 PHE A C 1
ATOM 1370 O O . PHE A 1 170 ? 15.985 12.156 -33.326 1.00 84.06 170 PHE A O 1
ATOM 1377 N N . ASP A 1 171 ? 16.714 12.640 -31.241 1.00 87.62 171 ASP A N 1
ATOM 1378 C CA . ASP A 1 171 ? 17.379 13.897 -31.583 1.00 87.62 171 ASP A CA 1
ATOM 1379 C C . ASP A 1 171 ? 18.552 13.638 -32.541 1.00 87.62 171 ASP A C 1
ATOM 1381 O O . ASP A 1 171 ? 18.607 14.235 -33.619 1.00 87.62 171 ASP A O 1
ATOM 1385 N N . ASP A 1 172 ? 19.392 12.637 -32.256 1.00 88.56 172 ASP A N 1
ATOM 1386 C CA . ASP A 1 172 ? 20.482 12.203 -33.145 1.00 88.56 172 ASP A CA 1
ATOM 1387 C C . ASP A 1 172 ? 19.968 11.821 -34.547 1.00 88.56 172 ASP A C 1
ATOM 1389 O O . ASP A 1 172 ? 20.600 12.092 -35.582 1.00 88.56 172 ASP A O 1
ATOM 1393 N N . ARG A 1 173 ? 18.787 11.193 -34.602 1.00 82.94 173 ARG A N 1
ATOM 1394 C CA . ARG A 1 173 ? 18.132 10.817 -35.857 1.00 82.94 173 ARG A CA 1
ATOM 1395 C C . ARG A 1 173 ? 17.551 12.022 -36.591 1.00 82.94 173 ARG A C 1
ATOM 1397 O O . ARG A 1 173 ? 17.651 12.050 -37.820 1.00 82.94 173 ARG A O 1
ATOM 1404 N N . MET A 1 174 ? 16.952 12.987 -35.894 1.00 85.44 174 MET A N 1
ATOM 1405 C CA . MET A 1 174 ? 16.477 14.228 -36.517 1.00 85.44 174 MET A CA 1
ATOM 1406 C C . MET A 1 174 ? 17.646 15.018 -37.098 1.00 85.44 174 MET A C 1
ATOM 1408 O O . M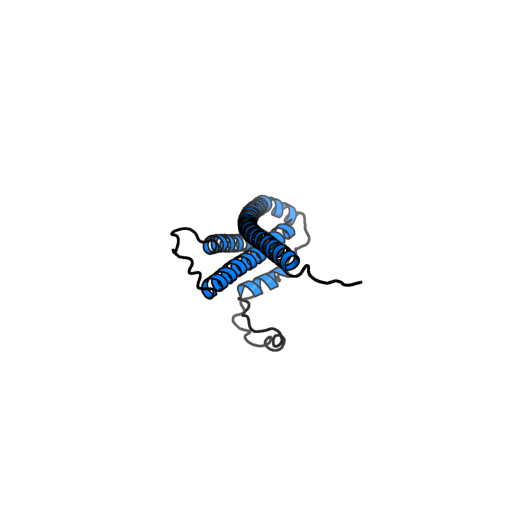ET A 1 174 ? 17.597 15.370 -38.273 1.00 85.44 174 MET A O 1
ATOM 1412 N N . GLU A 1 175 ? 18.755 15.157 -36.369 1.00 88.38 175 GLU A N 1
ATOM 1413 C CA . GLU A 1 175 ? 19.956 15.791 -36.916 1.00 88.38 175 GLU A CA 1
ATOM 1414 C C . GLU A 1 175 ? 20.484 15.068 -38.164 1.00 88.38 175 GLU A C 1
ATOM 1416 O O . GLU A 1 175 ? 20.968 15.688 -39.116 1.00 88.38 175 GLU A O 1
ATOM 1421 N N . ALA A 1 176 ? 20.428 13.732 -38.186 1.00 84.69 176 ALA A N 1
ATOM 1422 C CA . ALA A 1 176 ? 20.821 12.962 -39.361 1.00 84.69 176 ALA A CA 1
ATOM 1423 C C . ALA A 1 176 ? 19.907 13.238 -40.567 1.00 84.69 176 ALA A C 1
ATOM 1425 O O . ALA A 1 176 ? 20.405 13.325 -41.693 1.00 84.69 176 ALA A O 1
ATOM 1426 N N . ILE A 1 177 ? 18.603 13.406 -40.340 1.00 86.31 177 ILE A N 1
ATOM 1427 C CA . ILE A 1 177 ? 17.631 13.770 -41.377 1.00 86.31 177 ILE A CA 1
ATOM 1428 C C . ILE A 1 177 ? 17.905 15.187 -41.887 1.00 86.31 177 ILE A C 1
ATOM 1430 O O . ILE A 1 177 ? 18.028 15.359 -43.098 1.00 86.31 177 ILE A O 1
ATOM 1434 N N . ASP A 1 178 ? 18.135 16.155 -41.002 1.00 87.38 178 ASP A N 1
ATOM 1435 C CA . ASP A 1 178 ? 18.455 17.537 -41.382 1.00 87.38 178 ASP A CA 1
ATOM 1436 C C . ASP A 1 178 ? 19.746 17.611 -42.210 1.00 87.38 178 ASP A C 1
ATOM 1438 O O . ASP A 1 178 ? 19.856 18.361 -43.185 1.00 87.38 178 ASP A O 1
ATOM 1442 N N . ARG A 1 179 ? 20.748 16.785 -41.879 1.00 86.62 179 ARG A N 1
ATOM 1443 C CA . ARG A 1 179 ? 21.976 16.654 -42.682 1.00 86.62 179 ARG A CA 1
ATOM 1444 C C . ARG A 1 179 ? 21.695 16.100 -44.082 1.00 86.62 179 ARG A C 1
ATOM 1446 O O . ARG A 1 179 ? 22.331 16.534 -45.044 1.00 86.62 179 ARG A O 1
ATOM 1453 N N . ILE A 1 180 ? 20.774 15.148 -44.219 1.00 86.00 180 ILE A N 1
ATOM 1454 C CA . ILE A 1 180 ? 20.371 14.595 -45.521 1.00 86.00 180 ILE A CA 1
ATOM 1455 C C . ILE A 1 180 ? 19.568 15.629 -46.315 1.00 86.00 180 ILE A C 1
ATOM 1457 O O . ILE A 1 180 ? 19.856 15.829 -47.495 1.00 86.00 180 ILE A O 1
ATOM 1461 N N . GLU A 1 181 ? 18.625 16.322 -45.681 1.00 84.06 181 GLU A N 1
ATOM 1462 C CA . GLU A 1 181 ? 17.803 17.355 -46.313 1.00 84.06 181 GLU A CA 1
ATOM 1463 C C . GLU A 1 181 ? 18.662 18.507 -46.841 1.00 84.06 181 GLU A C 1
ATOM 1465 O O . GLU A 1 181 ? 18.530 18.889 -48.001 1.00 84.06 181 GLU A O 1
ATOM 1470 N N . ASN A 1 182 ? 19.642 18.973 -46.062 1.00 84.88 182 ASN A N 1
ATOM 1471 C CA . ASN A 1 182 ? 20.594 19.998 -46.500 1.00 84.88 182 ASN A CA 1
ATOM 1472 C C . ASN A 1 182 ? 21.478 19.555 -47.677 1.00 84.88 182 ASN A C 1
ATOM 1474 O O . ASN A 1 182 ? 21.906 20.371 -48.495 1.00 84.88 182 ASN A O 1
ATOM 1478 N N . ARG A 1 183 ? 21.778 18.257 -47.792 1.00 80.44 183 ARG A N 1
ATOM 1479 C CA . ARG A 1 183 ? 22.510 17.718 -48.949 1.00 80.44 183 ARG A CA 1
ATOM 1480 C C . ARG A 1 183 ? 21.606 17.590 -50.168 1.00 80.44 183 ARG A C 1
ATOM 1482 O O . ARG A 1 183 ? 22.046 17.898 -51.272 1.00 80.44 183 ARG A O 1
ATOM 1489 N N . LEU A 1 184 ? 20.359 17.166 -49.975 1.00 75.62 184 LEU A N 1
ATOM 1490 C CA . LEU A 1 184 ? 19.367 17.065 -51.040 1.00 75.62 184 LEU A CA 1
ATOM 1491 C C . LEU A 1 184 ? 18.972 18.444 -51.572 1.00 75.62 184 LEU A C 1
ATOM 1493 O O . LEU A 1 184 ? 18.939 18.616 -52.784 1.00 75.62 184 LEU A O 1
ATOM 1497 N N . SER A 1 185 ? 18.776 19.451 -50.721 1.00 74.12 185 SER A N 1
ATOM 1498 C CA . SER A 1 185 ? 18.479 20.825 -51.148 1.00 74.12 185 SER A CA 1
ATOM 1499 C C . SER A 1 185 ? 19.614 21.429 -51.982 1.00 74.12 185 SER A C 1
ATOM 1501 O O . SER A 1 185 ? 19.365 22.135 -52.956 1.00 74.12 185 SER A O 1
ATOM 1503 N N . ARG A 1 186 ? 20.869 21.073 -51.679 1.00 68.94 186 ARG A N 1
ATOM 1504 C CA . ARG A 1 186 ? 22.044 21.482 -52.461 1.00 68.94 186 ARG A CA 1
ATOM 1505 C C . ARG A 1 186 ? 22.142 20.790 -53.824 1.00 68.94 186 ARG A C 1
ATOM 1507 O O . ARG A 1 186 ? 22.700 21.365 -54.750 1.00 68.94 186 ARG A O 1
ATOM 1514 N N . ILE A 1 187 ? 21.610 19.574 -53.947 1.00 67.00 187 ILE A N 1
ATOM 1515 C CA . ILE A 1 187 ? 21.581 18.798 -55.200 1.00 67.00 187 ILE A CA 1
ATOM 1516 C C . ILE A 1 187 ? 20.350 19.163 -56.052 1.00 67.00 187 ILE A C 1
ATOM 1518 O O . ILE A 1 187 ? 20.435 19.171 -57.276 1.00 67.00 187 ILE A O 1
ATOM 1522 N N . VAL A 1 188 ? 19.224 19.509 -55.421 1.00 59.75 188 VAL A N 1
ATOM 1523 C CA . VAL A 1 188 ? 17.941 19.849 -56.069 1.00 59.75 188 VAL A CA 1
ATOM 1524 C C . VAL A 1 188 ? 17.759 21.371 -56.238 1.00 59.75 188 VAL A C 1
ATOM 1526 O O . VAL A 1 188 ? 16.745 21.829 -56.755 1.00 59.75 188 VAL A O 1
ATOM 1529 N N . GLY A 1 189 ? 18.764 22.181 -55.887 1.00 54.78 189 GLY A N 1
ATOM 1530 C CA . GLY A 1 189 ? 18.822 23.633 -56.109 1.00 54.78 189 GLY A CA 1
ATOM 1531 C C . GLY A 1 189 ? 18.961 24.052 -57.580 1.00 54.78 189 GLY A C 1
ATOM 1532 O O . GLY A 1 189 ? 19.760 24.927 -57.900 1.00 54.78 189 GLY A O 1
ATOM 1533 N N . VAL A 1 190 ? 18.206 23.429 -58.489 1.00 55.44 190 VAL A N 1
ATOM 1534 C CA . VAL A 1 190 ? 18.124 23.788 -59.906 1.00 55.44 190 VAL A CA 1
ATOM 1535 C C . VAL A 1 190 ? 16.649 23.906 -60.306 1.00 55.44 190 VAL A C 1
ATOM 1537 O O . VAL A 1 190 ? 15.928 22.915 -60.354 1.00 55.44 190 VAL A O 1
ATOM 1540 N N . ARG A 1 191 ? 16.264 25.143 -60.661 1.00 50.69 191 ARG A N 1
ATOM 1541 C CA . ARG A 1 191 ? 14.996 25.629 -61.252 1.00 50.69 191 ARG A CA 1
ATOM 1542 C C . ARG A 1 191 ? 13.808 25.848 -60.305 1.00 50.69 191 ARG A C 1
ATOM 1544 O O . ARG A 1 191 ? 12.879 25.051 -60.237 1.00 50.69 191 ARG A O 1
ATOM 1551 N N . ARG A 1 192 ? 13.724 27.070 -59.773 1.00 44.28 192 ARG A N 1
ATOM 1552 C CA . ARG A 1 192 ? 12.521 27.882 -60.013 1.00 44.28 192 ARG A CA 1
ATOM 1553 C C . ARG A 1 192 ? 12.897 28.936 -61.055 1.00 44.28 192 ARG A C 1
ATOM 1555 O O . ARG A 1 192 ? 13.814 29.714 -60.825 1.00 44.28 192 ARG A O 1
ATOM 1562 N N . ILE A 1 193 ? 12.303 28.799 -62.237 1.00 46.03 193 ILE A N 1
ATOM 1563 C CA . ILE A 1 193 ? 12.382 29.736 -63.360 1.00 46.03 193 ILE A CA 1
ATOM 1564 C C . ILE A 1 193 ? 11.248 30.736 -63.124 1.00 46.03 193 ILE A C 1
ATOM 1566 O O . ILE A 1 193 ? 10.107 30.288 -62.991 1.00 46.03 193 ILE A O 1
ATOM 1570 N N . ASP A 1 194 ? 11.585 32.022 -63.028 1.00 39.31 194 ASP A N 1
ATOM 1571 C CA . ASP A 1 194 ? 10.670 33.122 -63.365 1.00 39.31 194 ASP A CA 1
ATOM 1572 C C . ASP A 1 194 ? 10.643 33.300 -64.891 1.00 39.31 194 ASP A C 1
ATOM 1574 O O . ASP A 1 194 ? 11.723 33.140 -65.516 1.00 39.31 194 ASP A O 1
#

Organism: NCBI:txid253628

pLDDT: mean 75.85, std 18.09, range [35.72, 95.0]

Sequence (194 aa):
MLTNLRQALYEERANLRRARQQVKRRRRSAAAKGEGLGGRREGLTPDDALGAMSNAVKDMIRAFKQVEKPFLVDGLDEPRRRRGDRESWADDAAGYSSGGIGEDEHADYLYARSRYRKCTIKQRFLWLRYKSKALGLLDAIMRIEVRRIGFQTSHISVQLRQMGQTLDDFDDRMEAIDRIENRLSRIVGVRRID

Solvent-accessible surface area (backbone atoms only — not comparable to full-atom values): 11637 Å² total; per-residue (Å²): 104,71,65,55,51,50,49,52,53,54,50,49,50,53,50,46,51,51,51,50,51,50,55,53,50,51,54,52,54,36,56,73,68,69,53,68,78,75,67,88,65,94,61,89,46,72,63,55,53,50,46,51,51,48,50,52,48,52,53,49,50,56,54,44,50,66,71,46,50,87,46,43,46,91,88,60,83,65,84,73,83,62,89,74,77,87,75,89,78,76,79,85,59,82,82,64,81,95,66,83,74,50,73,67,57,54,53,49,54,52,51,72,68,55,51,71,49,85,84,45,72,68,53,53,58,50,42,65,73,43,44,63,60,55,50,51,52,46,55,54,50,50,55,50,50,53,52,51,49,53,53,52,51,55,52,48,53,54,50,51,52,53,50,49,54,52,48,54,55,48,51,58,48,49,54,52,48,53,55,48,50,58,53,46,51,67,71,60,72,69,81,86,81,132

Foldseek 3Di:
DLVVLLVLLVVLLVVLVVVLVVVVVVVVVCVVVVVPPPDPDPDQDPNNVSVVLNVVSVVLVVLSCVLCVVFWDPPQQDPPPPPPDPDDDPPPPPPDDDPDPPPVNVSVVSVVPIDTDDDDPVNVVSCVVSVVVSVVSVVVSVVSVVVVVVVVVVVVVVVVVVVVVVVVVVVVVVVVVVVVVVVVCVVVVDDPDD

Nearest PDB structures (foldseek):
  6uz7-assembly1_Bh  TM=4.261E-01  e=3.330E+00  Kluyveromyces lactis
  8otz-assembly1_DR  TM=2.883E-01  e=5.421E+00  Bos taurus

Mean predicted aligned error: 13.32 Å